Protein AF-A0A2V5QNB0-F1 (afdb_monomer)

Solvent-accessible surface area (backbone atoms only — not comparable to full-atom values): 11617 Å² total; per-residue (Å²): 126,64,99,58,90,84,52,60,60,73,43,35,67,65,42,42,49,28,46,84,72,18,65,91,44,10,66,58,47,26,51,51,48,38,51,49,32,62,69,49,49,63,50,23,60,48,45,26,60,62,34,34,78,69,37,52,69,49,12,50,52,16,18,50,29,30,42,50,9,35,52,30,42,38,50,27,54,70,47,62,58,52,93,88,56,91,48,70,62,52,50,52,48,26,55,50,26,48,51,48,13,53,50,24,37,49,51,13,48,49,36,48,35,51,42,32,62,76,28,49,91,79,38,43,70,66,38,40,50,51,40,41,48,49,53,47,52,58,50,53,50,51,50,50,48,52,50,51,52,52,41,38,71,70,63,39,75,77,42,46,61,56,49,58,75,48,64,87,40,55,84,77,29,67,11,38,53,50,51,50,49,52,51,26,53,51,51,44,52,50,39,61,62,76,42,49,72,97,67,84,70,74,69,72,62,63,64,55,53,56,56,53,60,59,61,67,72,75,115

Structure (mmCIF, N/CA/C/O backbone):
data_AF-A0A2V5QNB0-F1
#
_entry.id   AF-A0A2V5QNB0-F1
#
loop_
_atom_site.group_PDB
_atom_site.id
_atom_site.type_symbol
_atom_site.label_atom_id
_atom_site.label_alt_id
_atom_site.label_comp_id
_atom_site.label_asym_id
_atom_site.label_entity_id
_atom_site.label_seq_id
_atom_site.pdbx_PDB_ins_code
_atom_site.Cartn_x
_atom_site.Cartn_y
_atom_site.Cartn_z
_atom_site.occupancy
_atom_site.B_iso_or_equiv
_atom_site.auth_seq_id
_atom_site.auth_comp_id
_atom_site.auth_asym_id
_atom_site.auth_atom_id
_atom_site.pdbx_PDB_model_num
ATOM 1 N N . MET A 1 1 ? 4.851 -15.495 -19.206 1.00 48.94 1 MET A N 1
ATOM 2 C CA . MET A 1 1 ? 6.148 -15.954 -18.680 1.00 48.94 1 MET A CA 1
ATOM 3 C C . MET A 1 1 ? 7.250 -14.967 -19.043 1.00 48.94 1 MET A C 1
ATOM 5 O O . MET A 1 1 ? 7.391 -14.630 -20.214 1.00 48.94 1 MET A O 1
ATOM 9 N N . PHE A 1 2 ? 7.979 -14.461 -18.041 1.00 46.28 2 PHE A N 1
ATOM 10 C CA . PHE A 1 2 ? 9.206 -13.680 -18.249 1.00 46.28 2 PHE A CA 1
ATOM 11 C C . PHE A 1 2 ? 10.232 -14.522 -19.038 1.00 46.28 2 PHE A C 1
ATOM 13 O O . PHE A 1 2 ? 10.245 -15.741 -18.873 1.00 46.28 2 PHE A O 1
ATOM 20 N N . PRO A 1 3 ? 11.131 -13.906 -19.826 1.00 51.38 3 PRO A N 1
ATOM 21 C CA . PRO A 1 3 ? 12.214 -14.632 -20.498 1.00 51.38 3 PRO A CA 1
ATOM 22 C C . PRO A 1 3 ? 13.269 -15.219 -19.532 1.00 51.38 3 PRO A C 1
ATOM 24 O O . PRO A 1 3 ? 14.110 -16.003 -19.955 1.00 51.38 3 PRO A O 1
ATOM 27 N N . GLN A 1 4 ? 13.239 -14.860 -18.241 1.00 62.84 4 GLN A N 1
ATOM 28 C CA . GLN A 1 4 ? 14.123 -15.374 -17.185 1.00 62.84 4 GLN A CA 1
ATOM 29 C C . GLN A 1 4 ? 13.335 -15.610 -15.883 1.00 62.84 4 GLN A C 1
ATOM 31 O O . GLN A 1 4 ? 12.300 -14.980 -15.670 1.00 62.84 4 GLN A O 1
ATOM 36 N N . ASN A 1 5 ? 13.833 -16.468 -14.985 1.00 64.38 5 ASN A N 1
ATOM 37 C CA . ASN A 1 5 ? 13.201 -16.720 -13.682 1.00 64.38 5 ASN A CA 1
ATOM 38 C C . ASN A 1 5 ? 12.967 -15.402 -12.908 1.00 64.38 5 ASN A C 1
ATOM 40 O O . ASN A 1 5 ? 13.890 -14.607 -12.705 1.00 64.38 5 ASN A O 1
ATOM 44 N N . TYR A 1 6 ? 11.717 -15.152 -12.499 1.00 64.06 6 TYR A N 1
ATOM 45 C CA . TYR A 1 6 ? 11.342 -13.956 -11.745 1.00 64.06 6 TYR A CA 1
ATOM 46 C C . TYR A 1 6 ? 11.758 -14.117 -10.280 1.00 64.06 6 TYR A C 1
ATOM 48 O O . TYR A 1 6 ? 11.072 -14.777 -9.503 1.00 64.06 6 TYR A O 1
ATOM 56 N N . ASP A 1 7 ? 12.886 -13.518 -9.901 1.00 72.12 7 ASP A N 1
ATOM 57 C CA . ASP A 1 7 ? 13.284 -13.442 -8.496 1.00 72.12 7 ASP A CA 1
ATOM 58 C C . ASP A 1 7 ? 12.636 -12.221 -7.830 1.00 72.12 7 ASP A C 1
ATOM 60 O O . ASP A 1 7 ? 13.053 -11.077 -8.036 1.00 72.12 7 ASP A O 1
ATOM 64 N N . TRP A 1 8 ? 11.602 -12.470 -7.025 1.00 68.19 8 TRP A N 1
ATOM 65 C CA . TRP A 1 8 ? 10.857 -11.446 -6.287 1.00 68.19 8 TRP A CA 1
ATOM 66 C C . TRP A 1 8 ? 11.727 -10.672 -5.285 1.00 68.19 8 TRP A C 1
ATOM 68 O O . TRP A 1 8 ? 11.359 -9.566 -4.893 1.00 68.19 8 TRP A O 1
ATOM 78 N N . ARG A 1 9 ? 12.892 -11.211 -4.892 1.00 62.28 9 ARG A N 1
ATOM 79 C CA . ARG A 1 9 ? 13.840 -10.535 -3.989 1.00 62.28 9 ARG A CA 1
ATOM 80 C C . ARG A 1 9 ? 14.476 -9.308 -4.636 1.00 62.28 9 ARG A C 1
ATOM 82 O O . ARG A 1 9 ? 14.817 -8.353 -3.944 1.00 62.28 9 ARG A O 1
ATOM 89 N N . TYR A 1 10 ? 14.625 -9.335 -5.960 1.00 63.16 10 TYR A N 1
ATOM 90 C CA . TYR A 1 10 ? 15.359 -8.322 -6.720 1.00 63.16 10 TYR A CA 1
ATOM 91 C C . TYR A 1 10 ? 14.499 -7.621 -7.778 1.00 63.16 10 TYR A C 1
ATOM 93 O O . TYR A 1 10 ? 14.868 -6.540 -8.239 1.00 63.16 10 TYR A O 1
ATOM 101 N N . ARG A 1 11 ? 13.353 -8.203 -8.160 1.00 69.69 11 ARG A N 1
ATOM 102 C CA . ARG A 1 11 ? 12.431 -7.634 -9.149 1.00 69.69 11 ARG A CA 1
ATOM 103 C C . ARG A 1 11 ? 11.227 -6.968 -8.479 1.00 69.69 11 ARG A C 1
ATOM 105 O O . ARG A 1 11 ? 10.535 -7.555 -7.649 1.00 69.69 11 ARG A O 1
ATOM 112 N N . VAL A 1 12 ? 10.999 -5.726 -8.887 1.00 75.69 12 VAL A N 1
ATOM 113 C CA . VAL A 1 12 ? 9.882 -4.867 -8.483 1.00 75.69 12 VAL A CA 1
ATOM 114 C C . VAL A 1 12 ? 8.586 -5.278 -9.194 1.00 75.69 12 VAL A C 1
ATOM 116 O O . VAL A 1 12 ? 8.628 -5.742 -10.333 1.00 75.69 12 VAL A O 1
ATOM 119 N N . ILE A 1 13 ? 7.433 -5.087 -8.547 1.00 77.62 13 ILE A N 1
ATOM 120 C CA . ILE A 1 13 ? 6.097 -5.255 -9.148 1.00 77.62 13 ILE A CA 1
ATOM 121 C C . ILE A 1 13 ? 5.969 -4.343 -10.372 1.00 77.62 13 ILE A C 1
ATOM 123 O O . ILE A 1 13 ? 5.404 -4.739 -11.390 1.00 77.62 13 ILE A O 1
ATOM 127 N N . SER A 1 14 ? 6.573 -3.156 -10.328 1.00 72.88 14 SER A N 1
ATOM 128 C CA . SER A 1 14 ? 6.638 -2.254 -11.482 1.00 72.88 14 SER A CA 1
ATOM 129 C C . SER A 1 14 ? 7.320 -2.877 -12.718 1.00 72.88 14 SER A C 1
ATOM 131 O O . SER A 1 14 ? 6.920 -2.571 -13.840 1.00 72.88 14 SER A O 1
ATOM 133 N N . ASN A 1 15 ? 8.231 -3.851 -12.563 1.00 74.88 15 ASN A N 1
ATOM 134 C CA . ASN A 1 15 ? 8.802 -4.597 -13.698 1.00 74.88 15 ASN A CA 1
ATOM 135 C C . ASN A 1 15 ? 7.778 -5.544 -14.341 1.00 74.88 15 ASN A C 1
ATOM 137 O O . ASN A 1 15 ? 7.892 -5.848 -15.525 1.00 74.88 15 ASN A O 1
ATOM 141 N N . LEU A 1 16 ? 6.786 -6.032 -13.586 1.00 74.44 16 LEU A N 1
ATOM 142 C CA . LEU A 1 16 ? 5.692 -6.825 -14.156 1.00 74.44 16 LEU A CA 1
ATOM 143 C C . LEU A 1 16 ? 4.792 -5.961 -15.039 1.00 74.44 16 LEU A C 1
ATOM 145 O O . LEU A 1 16 ? 4.263 -6.477 -16.017 1.00 74.44 16 LEU A O 1
ATOM 149 N N . LEU A 1 17 ? 4.645 -4.678 -14.699 1.00 75.25 17 LEU A N 1
ATOM 150 C CA . LEU A 1 17 ? 3.799 -3.695 -15.385 1.00 75.25 17 LEU A CA 1
ATOM 151 C C . LEU A 1 17 ? 4.507 -2.991 -16.554 1.00 75.25 17 LEU A C 1
ATOM 153 O O . LEU A 1 17 ? 3.853 -2.397 -17.408 1.00 75.25 17 LEU A O 1
ATOM 157 N N . SER A 1 18 ? 5.837 -3.066 -16.602 1.00 71.38 18 SER A N 1
ATOM 158 C CA . SER A 1 18 ? 6.681 -2.443 -17.620 1.00 71.38 18 SER A CA 1
ATOM 159 C C . SER A 1 18 ? 6.727 -3.291 -18.901 1.00 71.38 18 SER A C 1
ATOM 161 O O . SER A 1 18 ? 7.204 -4.429 -18.861 1.00 71.38 18 SER A O 1
ATOM 163 N N . PRO A 1 19 ? 6.335 -2.754 -20.074 1.00 69.00 19 PRO A N 1
ATOM 164 C CA . PRO A 1 19 ? 6.518 -3.444 -21.354 1.00 69.00 19 PRO A CA 1
ATOM 165 C C . PRO A 1 19 ? 7.985 -3.642 -21.723 1.00 69.00 19 PRO A C 1
ATOM 167 O O . PRO A 1 19 ? 8.296 -4.482 -22.556 1.00 69.00 19 PRO A O 1
ATOM 170 N N . ARG A 1 20 ? 8.903 -2.869 -21.134 1.00 72.06 20 ARG A N 1
ATOM 171 C CA . ARG A 1 20 ? 10.339 -3.044 -21.365 1.00 72.06 20 ARG A CA 1
ATOM 172 C C . ARG A 1 20 ? 10.843 -4.333 -20.725 1.00 72.06 20 ARG A C 1
ATOM 174 O O . ARG A 1 20 ? 11.623 -5.057 -21.334 1.00 72.06 20 ARG A O 1
ATOM 181 N N . ASP A 1 21 ? 10.405 -4.594 -19.498 1.00 71.88 21 ASP A N 1
ATOM 182 C CA . ASP A 1 21 ? 10.898 -5.713 -18.696 1.00 71.88 21 ASP A CA 1
ATOM 183 C C . ASP A 1 21 ? 10.053 -6.976 -18.911 1.00 71.88 21 ASP A C 1
ATOM 185 O O . ASP A 1 21 ? 10.583 -8.085 -18.870 1.00 71.88 21 ASP A O 1
ATOM 189 N N . ASN A 1 22 ? 8.759 -6.817 -19.207 1.00 73.50 22 ASN A N 1
ATOM 190 C CA . ASN A 1 22 ? 7.807 -7.902 -19.440 1.00 73.50 22 ASN A CA 1
ATOM 191 C C . ASN A 1 22 ? 6.975 -7.706 -20.732 1.00 73.50 22 ASN A C 1
ATOM 193 O O . ASN A 1 22 ? 5.741 -7.714 -20.681 1.00 73.50 22 ASN A O 1
ATOM 197 N N . PRO A 1 23 ? 7.608 -7.563 -21.913 1.00 74.25 23 PRO A N 1
ATOM 198 C CA . PRO A 1 23 ? 6.941 -7.153 -23.160 1.00 74.25 23 PRO A CA 1
ATOM 199 C C . PRO A 1 23 ? 5.748 -8.026 -23.553 1.00 74.25 23 PRO A C 1
ATOM 201 O O . PRO A 1 23 ? 4.737 -7.523 -24.031 1.00 74.25 23 PRO A O 1
ATOM 204 N N . ASN A 1 24 ? 5.831 -9.329 -23.291 1.00 76.50 24 ASN A N 1
ATOM 205 C CA . ASN A 1 24 ? 4.817 -10.285 -23.734 1.00 76.50 24 ASN A CA 1
ATOM 206 C C . ASN A 1 24 ? 3.658 -10.464 -22.734 1.00 76.50 24 ASN A C 1
ATOM 208 O O . ASN A 1 24 ? 2.622 -11.015 -23.097 1.00 76.50 24 ASN A O 1
ATOM 212 N N . HIS A 1 25 ? 3.815 -10.044 -21.469 1.00 81.38 25 HIS A N 1
ATOM 213 C CA . HIS A 1 25 ? 2.833 -10.338 -20.411 1.00 81.38 25 HIS A CA 1
ATOM 214 C C . HIS A 1 25 ? 2.543 -9.163 -19.468 1.00 81.38 25 HIS A C 1
ATOM 216 O O . HIS A 1 25 ? 1.857 -9.362 -18.465 1.00 81.38 25 HIS A O 1
ATOM 222 N N . TYR A 1 26 ? 3.036 -7.952 -19.755 1.00 79.88 26 TYR A N 1
ATOM 223 C CA . TYR A 1 26 ? 2.786 -6.788 -18.899 1.00 79.88 26 TYR A CA 1
ATOM 224 C C . TYR A 1 26 ? 1.292 -6.471 -18.772 1.00 79.88 26 TYR A C 1
ATOM 226 O O . TYR A 1 26 ? 0.824 -6.090 -17.702 1.00 79.88 26 TYR A O 1
ATOM 234 N N . TRP A 1 27 ? 0.531 -6.705 -19.846 1.00 80.94 27 TRP A N 1
ATOM 235 C CA . TRP A 1 27 ? -0.915 -6.510 -19.882 1.00 80.94 27 TRP A CA 1
ATOM 236 C C . TRP A 1 27 ? -1.637 -7.388 -18.853 1.00 80.94 27 TRP A C 1
ATOM 238 O O . TRP A 1 27 ? -2.575 -6.922 -18.222 1.00 80.94 27 TRP A O 1
ATOM 248 N N . LEU A 1 28 ? -1.173 -8.622 -18.616 1.00 85.38 28 LEU A N 1
ATOM 249 C CA . LEU A 1 28 ? -1.787 -9.530 -17.644 1.00 85.38 28 LEU A CA 1
ATOM 250 C C . LEU A 1 28 ? -1.608 -8.999 -16.217 1.00 85.38 28 LEU A C 1
ATOM 252 O O . LEU A 1 28 ? -2.554 -8.988 -15.430 1.00 85.38 28 LEU A O 1
ATOM 256 N N . ALA A 1 29 ? -0.403 -8.516 -15.899 1.00 83.75 29 ALA A N 1
ATOM 257 C CA . ALA A 1 29 ? -0.121 -7.882 -14.616 1.00 83.75 29 ALA A CA 1
ATOM 258 C C . ALA A 1 29 ? -0.920 -6.580 -14.448 1.00 83.75 29 ALA A C 1
ATOM 260 O O . ALA A 1 29 ? -1.493 -6.350 -13.384 1.00 83.75 29 ALA A O 1
ATOM 261 N N . ALA A 1 30 ? -1.020 -5.766 -15.503 1.00 86.38 30 ALA A N 1
ATOM 262 C CA . ALA A 1 30 ? -1.807 -4.536 -15.495 1.00 86.38 30 ALA A CA 1
ATOM 263 C C . ALA A 1 30 ? -3.301 -4.824 -15.286 1.00 86.38 30 ALA A C 1
ATOM 265 O O . ALA A 1 30 ? -3.914 -4.229 -14.406 1.00 86.38 30 ALA A O 1
ATOM 266 N N . CYS A 1 31 ? -3.877 -5.790 -16.008 1.00 87.12 31 CYS A N 1
ATOM 267 C CA . CYS A 1 31 ? -5.260 -6.228 -15.818 1.00 87.12 31 CYS A CA 1
ATOM 268 C C . CYS A 1 31 ? -5.505 -6.737 -14.393 1.00 87.12 31 CYS A C 1
ATOM 270 O O . CYS A 1 31 ? -6.500 -6.358 -13.777 1.00 87.12 31 CYS A O 1
ATOM 272 N N . GLY A 1 32 ? -4.592 -7.546 -13.846 1.00 89.38 32 GLY A N 1
ATOM 273 C CA . GLY A 1 32 ? -4.674 -8.028 -12.467 1.00 89.38 32 GLY A CA 1
ATOM 274 C C . GLY A 1 32 ? -4.646 -6.893 -11.440 1.00 89.38 32 GLY A C 1
ATOM 275 O O . GLY A 1 32 ? -5.448 -6.885 -10.508 1.00 89.38 32 GLY A O 1
ATOM 276 N N . MET A 1 33 ? -3.774 -5.900 -11.631 1.00 88.62 33 MET A N 1
ATOM 277 C CA . MET A 1 33 ? -3.680 -4.724 -10.759 1.00 88.62 33 MET A CA 1
ATOM 278 C C . MET A 1 33 ? -4.914 -3.823 -10.859 1.00 88.62 33 MET A C 1
ATOM 280 O O . MET A 1 33 ? -5.423 -3.379 -9.832 1.00 88.62 33 MET A O 1
ATOM 284 N N . VAL A 1 34 ? -5.439 -3.599 -12.068 1.00 92.56 34 VAL A N 1
ATOM 285 C CA . VAL A 1 34 ? -6.683 -2.845 -12.280 1.00 92.56 34 VAL A CA 1
ATOM 286 C C . VAL A 1 34 ? -7.853 -3.551 -11.603 1.00 92.56 34 VAL A C 1
ATOM 288 O O . VAL A 1 34 ? -8.578 -2.924 -10.833 1.00 92.56 34 VAL A O 1
ATOM 291 N N . LEU A 1 35 ? -8.008 -4.860 -11.820 1.00 93.25 35 LEU A N 1
ATOM 292 C CA . LEU A 1 35 ? -9.048 -5.656 -11.171 1.00 93.25 35 LEU A CA 1
ATOM 293 C C . LEU A 1 35 ? -8.915 -5.608 -9.645 1.00 93.25 35 LEU A C 1
ATOM 295 O O . LEU A 1 35 ? -9.903 -5.389 -8.950 1.00 93.25 35 LEU A O 1
ATOM 299 N N . THR A 1 36 ? -7.695 -5.745 -9.123 1.00 92.44 36 THR A N 1
ATOM 300 C CA . THR A 1 36 ? -7.420 -5.641 -7.684 1.00 92.44 36 THR A CA 1
ATOM 301 C C . THR A 1 36 ? -7.826 -4.271 -7.147 1.00 92.44 36 THR A C 1
ATOM 303 O O . THR A 1 36 ? -8.548 -4.194 -6.158 1.00 92.44 36 THR A O 1
ATOM 306 N N . GLY A 1 37 ? -7.443 -3.188 -7.827 1.00 91.50 37 GLY A N 1
ATOM 307 C CA . GLY A 1 37 ? -7.833 -1.831 -7.452 1.00 91.50 37 GLY A CA 1
ATOM 308 C C . GLY A 1 37 ? -9.353 -1.645 -7.427 1.00 91.50 37 GLY A C 1
ATOM 309 O O . GLY A 1 37 ? -9.896 -1.131 -6.451 1.00 91.50 37 GLY A O 1
ATOM 310 N N . LEU A 1 38 ? -10.063 -2.132 -8.449 1.00 93.50 38 LEU A N 1
ATOM 311 C CA . LEU A 1 38 ? -11.528 -2.080 -8.496 1.00 93.50 38 LEU A CA 1
ATOM 312 C C . LEU A 1 38 ? -12.169 -2.849 -7.330 1.00 93.50 38 LEU A C 1
ATOM 314 O O . LEU A 1 38 ? -13.098 -2.343 -6.702 1.00 93.50 38 LEU A O 1
ATOM 318 N N . LEU A 1 39 ? -11.639 -4.027 -6.990 1.00 92.69 39 LEU A N 1
ATOM 319 C CA . LEU A 1 39 ? -12.107 -4.831 -5.855 1.00 92.69 39 LEU A CA 1
ATOM 320 C C . LEU A 1 39 ? -11.776 -4.202 -4.494 1.00 92.69 39 LEU A C 1
ATOM 322 O O . LEU A 1 39 ? -12.493 -4.432 -3.522 1.00 92.69 39 LEU A O 1
ATOM 326 N N . MET A 1 40 ? -10.720 -3.391 -4.409 1.00 92.50 40 MET A N 1
ATOM 327 C CA . MET A 1 40 ? -10.365 -2.648 -3.199 1.00 92.50 40 MET A CA 1
ATOM 328 C C . MET A 1 40 ? -11.252 -1.413 -2.977 1.00 92.50 40 MET A C 1
ATOM 330 O O . MET A 1 40 ? -11.381 -0.953 -1.843 1.00 92.50 40 MET A O 1
ATOM 334 N N . LEU A 1 41 ? -11.883 -0.862 -4.018 1.00 91.81 41 LEU A N 1
ATOM 335 C CA . LEU A 1 41 ? -12.635 0.397 -3.936 1.00 91.81 41 LEU A CA 1
ATOM 336 C C . LEU A 1 41 ? -13.759 0.395 -2.871 1.00 91.81 41 LEU A C 1
ATOM 338 O O . LEU A 1 41 ? -13.844 1.357 -2.099 1.00 91.81 41 LEU A O 1
ATOM 342 N N . PRO A 1 42 ? -14.581 -0.669 -2.730 1.00 91.12 42 PRO A N 1
ATOM 343 C CA . PRO A 1 42 ? -15.614 -0.742 -1.693 1.00 91.12 42 PRO A CA 1
ATOM 344 C C . PRO A 1 42 ? -15.064 -0.639 -0.263 1.00 91.12 42 PRO A C 1
ATOM 346 O O . PRO A 1 42 ? -15.776 -0.195 0.645 1.00 91.12 42 PRO A O 1
ATOM 349 N N . PHE A 1 43 ? -13.792 -0.996 -0.046 1.00 88.06 43 PHE A N 1
ATOM 350 C CA . PHE A 1 43 ? -13.168 -0.927 1.273 1.00 88.06 43 PHE A CA 1
ATOM 351 C C . PHE A 1 43 ? -12.981 0.508 1.761 1.00 88.06 43 PHE A C 1
ATOM 353 O O . PHE A 1 43 ? -13.028 0.729 2.967 1.00 88.06 43 PHE A O 1
ATOM 360 N N . ALA A 1 44 ? -12.858 1.500 0.874 1.00 90.00 44 ALA A N 1
ATOM 361 C CA . ALA A 1 44 ? -12.837 2.902 1.293 1.00 90.00 44 ALA A CA 1
ATOM 362 C C . ALA A 1 44 ? -14.148 3.284 2.006 1.00 90.00 44 ALA A C 1
ATOM 364 O O . ALA A 1 44 ? -14.136 3.885 3.082 1.00 90.00 44 ALA A O 1
ATOM 365 N N . GLY A 1 45 ? -15.291 2.854 1.461 1.00 88.88 45 GLY A N 1
ATOM 366 C CA . GLY A 1 45 ? -16.600 3.051 2.087 1.00 88.88 45 GLY A CA 1
ATOM 367 C C . GLY A 1 45 ? -16.797 2.218 3.357 1.00 88.88 45 GLY A C 1
ATOM 368 O O . GLY A 1 45 ? -17.501 2.645 4.274 1.00 88.88 45 GLY A O 1
ATOM 369 N N . HIS A 1 46 ? -16.183 1.034 3.433 1.00 88.69 46 HIS A N 1
ATOM 370 C CA . HIS A 1 46 ? -16.160 0.217 4.652 1.00 88.69 46 HIS A CA 1
ATOM 371 C C . HIS A 1 46 ? -15.365 0.896 5.775 1.00 88.69 46 HIS A C 1
ATOM 373 O O . HIS A 1 46 ? -15.884 1.071 6.876 1.00 88.69 46 HIS A O 1
ATOM 379 N N . LEU A 1 47 ? -14.153 1.373 5.473 1.00 86.06 47 LEU A N 1
ATOM 380 C CA . LEU A 1 47 ? -13.314 2.130 6.403 1.00 86.06 47 LEU A CA 1
ATOM 381 C C . LEU A 1 47 ? -14.016 3.404 6.872 1.00 86.06 47 LEU A C 1
ATOM 383 O O . LEU A 1 47 ? -14.022 3.681 8.067 1.00 86.06 47 LEU A O 1
ATOM 387 N N . HIS A 1 48 ? -14.669 4.148 5.974 1.00 90.19 48 HIS A N 1
ATOM 388 C CA . HIS A 1 48 ? -15.410 5.347 6.363 1.00 90.19 48 HIS A CA 1
ATOM 389 C C . HIS A 1 48 ? -16.490 5.049 7.411 1.00 90.19 48 HIS A C 1
ATOM 391 O O . HIS A 1 48 ? -16.567 5.735 8.428 1.00 90.19 48 HIS A O 1
ATOM 397 N N . ARG A 1 49 ? -17.299 4.006 7.182 1.00 88.44 49 ARG A N 1
ATOM 398 C CA . ARG A 1 49 ? -18.379 3.603 8.094 1.00 88.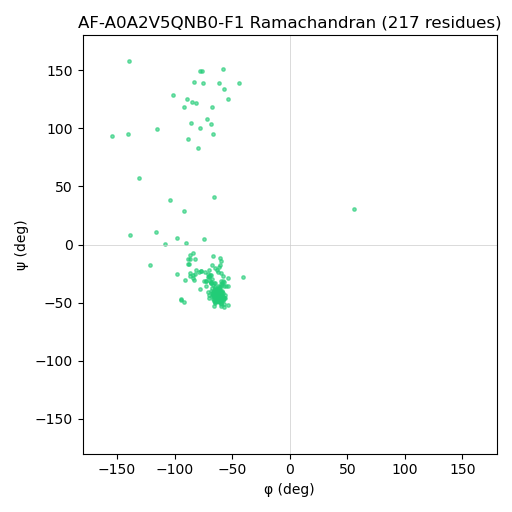44 49 ARG A CA 1
ATOM 399 C C . ARG A 1 49 ? -17.840 3.111 9.431 1.00 88.44 49 ARG A C 1
ATOM 401 O O . ARG A 1 49 ? -18.320 3.544 10.472 1.00 88.44 49 ARG A O 1
ATOM 408 N N . TYR A 1 50 ? -16.829 2.246 9.401 1.00 84.94 50 TYR A N 1
ATOM 409 C CA . TYR A 1 50 ? -16.241 1.683 10.612 1.00 84.94 50 TYR A CA 1
ATOM 410 C C . TYR A 1 50 ? -15.541 2.748 11.464 1.00 84.94 50 TYR A C 1
ATOM 412 O O . TYR A 1 50 ? -15.844 2.919 12.643 1.00 84.94 50 TYR A O 1
ATOM 420 N N . LEU A 1 51 ? -14.627 3.507 10.857 1.00 86.12 51 LEU A N 1
ATOM 421 C CA . LEU A 1 51 ? -13.858 4.534 11.555 1.00 86.12 51 LEU A CA 1
ATOM 422 C C . LEU A 1 51 ? -14.725 5.739 11.932 1.00 86.12 51 LEU A C 1
ATOM 424 O O . LEU A 1 51 ? -14.398 6.447 12.883 1.00 86.12 51 LEU A O 1
ATOM 428 N N . GLY A 1 52 ? -15.821 5.976 11.205 1.00 86.88 52 GLY A N 1
ATOM 429 C CA . GLY A 1 52 ? -16.726 7.104 11.416 1.00 86.88 52 GLY A CA 1
ATOM 430 C C . GLY A 1 52 ? -17.352 7.129 12.807 1.00 86.88 52 GLY A C 1
ATOM 431 O O . GLY A 1 52 ? -17.550 8.207 13.360 1.00 86.88 52 GLY A O 1
ATOM 432 N N . VAL A 1 53 ? -17.568 5.953 13.402 1.00 85.81 53 VAL A N 1
ATOM 433 C CA . VAL A 1 53 ? -18.088 5.818 14.771 1.00 85.81 53 VAL A CA 1
ATOM 434 C C . VAL A 1 53 ? -17.060 6.255 15.821 1.00 85.81 53 VAL A C 1
ATOM 436 O O . VAL A 1 53 ? -17.427 6.739 16.886 1.00 85.81 53 VAL A O 1
ATOM 439 N N . ILE A 1 54 ? -15.766 6.139 15.513 1.00 86.44 54 ILE A N 1
ATOM 440 C CA . ILE A 1 54 ? -14.671 6.489 16.429 1.00 86.44 54 ILE A CA 1
ATOM 441 C C . ILE A 1 54 ? -14.234 7.948 16.232 1.00 86.44 54 ILE A C 1
ATOM 443 O O . ILE A 1 54 ? -14.045 8.702 17.190 1.00 86.44 54 ILE A O 1
ATOM 447 N N . ALA A 1 55 ? -13.999 8.347 14.980 1.00 89.12 55 ALA A N 1
ATOM 448 C CA . ALA A 1 55 ? -13.480 9.661 14.623 1.00 89.12 55 ALA A CA 1
ATOM 449 C C . ALA A 1 55 ? -13.901 10.049 13.189 1.00 89.12 55 ALA A C 1
ATOM 451 O O . ALA A 1 55 ? -13.177 9.750 12.236 1.00 89.12 55 ALA A O 1
ATOM 452 N N . PRO A 1 56 ? -15.020 10.775 13.003 1.00 88.81 56 PRO A N 1
ATOM 453 C CA . PRO A 1 56 ? -15.598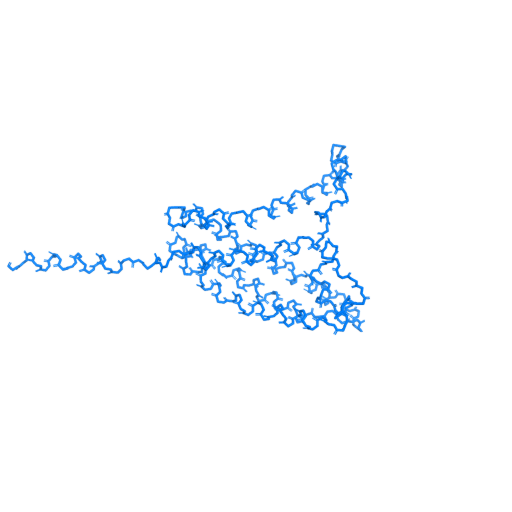 11.034 11.679 1.00 88.81 56 PRO A CA 1
ATOM 454 C C . PRO A 1 56 ? -14.682 11.834 10.740 1.00 88.81 56 PRO A C 1
ATOM 456 O O . PRO A 1 56 ? -14.626 11.552 9.542 1.00 88.81 56 PRO A O 1
ATOM 459 N N . GLY A 1 57 ? -13.915 12.794 11.270 1.00 91.25 57 GLY A N 1
ATOM 460 C CA . GLY A 1 57 ? -12.956 13.569 10.474 1.00 91.25 57 GLY A CA 1
ATOM 461 C C . GLY A 1 57 ? -11.823 12.704 9.915 1.00 91.25 57 GLY A C 1
ATOM 462 O O . GLY A 1 57 ? -11.575 12.697 8.710 1.00 91.25 57 GLY A O 1
ATOM 463 N N . VAL A 1 58 ? -11.184 11.907 10.775 1.00 91.75 58 VAL A N 1
ATOM 464 C CA . VAL A 1 58 ? -10.082 11.016 10.376 1.00 91.75 58 VAL A CA 1
ATOM 465 C C . VAL A 1 58 ? -10.588 9.877 9.488 1.00 91.75 58 VAL A C 1
ATOM 467 O O . VAL A 1 58 ? -9.903 9.491 8.548 1.00 91.75 58 VAL A O 1
ATOM 470 N N . ALA A 1 59 ? -11.813 9.393 9.708 1.00 90.38 59 ALA A N 1
ATOM 471 C CA . ALA A 1 59 ? -12.465 8.411 8.846 1.00 90.38 59 ALA A CA 1
ATOM 472 C C . ALA A 1 59 ? -12.654 8.916 7.409 1.00 90.38 59 ALA A C 1
ATOM 474 O O . ALA A 1 59 ? -12.455 8.162 6.458 1.00 90.38 59 ALA A O 1
ATOM 475 N N . ARG A 1 60 ? -13.027 10.192 7.233 1.00 92.81 60 ARG A N 1
ATOM 476 C CA . ARG A 1 60 ? -13.148 10.814 5.906 1.00 92.81 60 ARG A CA 1
ATOM 477 C C . ARG A 1 60 ? -11.787 10.936 5.222 1.00 92.81 60 ARG A C 1
ATOM 479 O O . ARG A 1 60 ? -11.684 10.612 4.044 1.00 92.81 60 ARG A O 1
ATOM 486 N N . ILE A 1 61 ? -10.754 11.352 5.958 1.00 94.44 61 ILE A N 1
ATOM 487 C CA . ILE A 1 61 ? -9.386 11.446 5.427 1.00 94.44 61 ILE A CA 1
ATOM 488 C C . ILE A 1 61 ? -8.867 10.057 5.045 1.00 94.44 61 ILE A C 1
ATOM 490 O O . ILE A 1 61 ? -8.371 9.885 3.935 1.00 94.44 61 ILE A O 1
ATOM 494 N N . SER A 1 62 ? -9.033 9.058 5.918 1.00 93.25 62 SER A N 1
ATOM 495 C CA . SER A 1 62 ? -8.615 7.675 5.666 1.00 93.25 62 SER A CA 1
ATOM 496 C C . SER A 1 62 ? -9.269 7.125 4.402 1.00 93.25 62 SER A C 1
ATOM 498 O O . SER A 1 62 ? -8.572 6.721 3.479 1.00 93.25 62 SER A O 1
ATOM 500 N N . ALA A 1 63 ? -10.600 7.192 4.309 1.00 93.44 63 ALA A N 1
ATOM 501 C CA . ALA A 1 63 ? -11.333 6.699 3.149 1.00 93.44 63 ALA A CA 1
ATOM 502 C C . ALA A 1 63 ? -10.982 7.457 1.861 1.00 93.44 63 ALA A C 1
ATOM 504 O O . ALA A 1 63 ? -10.765 6.834 0.825 1.00 93.44 63 ALA A O 1
ATOM 505 N N . GLY A 1 64 ? -10.898 8.790 1.925 1.00 94.62 64 GLY A N 1
ATOM 506 C CA . GLY A 1 64 ? -10.588 9.629 0.769 1.00 94.62 64 GLY A CA 1
ATOM 507 C C . GLY A 1 64 ? -9.178 9.393 0.234 1.00 94.62 64 GLY A C 1
ATOM 508 O O . GLY A 1 64 ? -9.001 9.206 -0.966 1.00 94.62 64 GLY A O 1
ATOM 509 N N . THR A 1 65 ? -8.179 9.338 1.117 1.00 96.00 65 THR A N 1
ATOM 510 C CA . THR A 1 65 ? -6.789 9.052 0.727 1.00 96.00 65 THR A CA 1
ATOM 511 C C . THR A 1 65 ? -6.628 7.617 0.243 1.00 96.00 65 THR A C 1
ATOM 513 O O . THR A 1 65 ? -6.003 7.399 -0.786 1.00 96.00 65 THR A O 1
ATOM 516 N N . PHE A 1 66 ? -7.278 6.638 0.877 1.00 93.06 66 PHE A N 1
ATOM 517 C CA . PHE A 1 66 ? -7.248 5.256 0.401 1.00 93.06 66 PHE A CA 1
ATOM 518 C C . PHE A 1 66 ? -7.870 5.114 -0.999 1.00 93.06 66 PHE A C 1
ATOM 520 O O . PHE A 1 66 ? -7.269 4.505 -1.883 1.00 93.06 66 PHE A O 1
ATOM 527 N N . ALA A 1 67 ? -9.027 5.744 -1.240 1.00 95.50 67 ALA A N 1
ATOM 528 C CA . ALA A 1 67 ? -9.660 5.780 -2.559 1.00 95.50 67 ALA A CA 1
ATOM 529 C C . ALA A 1 67 ? -8.785 6.491 -3.603 1.00 95.50 67 ALA A C 1
ATOM 531 O O . ALA A 1 67 ? -8.600 5.969 -4.701 1.00 95.50 67 ALA A O 1
ATOM 532 N N . ALA A 1 68 ? -8.198 7.641 -3.257 1.00 96.50 68 ALA A N 1
ATOM 533 C CA . ALA A 1 68 ? -7.270 8.353 -4.132 1.00 96.50 68 ALA A CA 1
ATOM 534 C C . ALA A 1 68 ? -6.054 7.485 -4.491 1.00 96.50 68 ALA A C 1
ATOM 536 O O . ALA A 1 68 ? -5.645 7.453 -5.650 1.00 96.50 68 ALA A O 1
ATOM 537 N N . GLY A 1 69 ? -5.516 6.728 -3.530 1.00 95.19 69 GLY A N 1
ATOM 538 C CA . GLY A 1 69 ? -4.427 5.780 -3.755 1.00 95.19 69 GLY A CA 1
ATOM 539 C C . GLY A 1 69 ? -4.797 4.669 -4.736 1.00 95.19 69 GLY A C 1
ATOM 540 O O . GLY A 1 69 ? -4.039 4.407 -5.667 1.00 95.19 69 GLY A O 1
ATOM 541 N N . ILE A 1 70 ? -5.991 4.083 -4.596 1.00 94.06 70 ILE A N 1
ATOM 542 C CA . ILE A 1 70 ? -6.524 3.076 -5.529 1.00 94.06 70 ILE A CA 1
ATOM 543 C C . ILE A 1 70 ? -6.682 3.651 -6.940 1.00 94.06 70 ILE A C 1
ATOM 545 O O . ILE A 1 70 ? -6.217 3.048 -7.904 1.00 94.06 70 ILE A O 1
ATOM 549 N N . VAL A 1 71 ? -7.311 4.822 -7.074 1.00 94.94 71 VAL A N 1
ATOM 550 C CA . VAL A 1 71 ? -7.509 5.474 -8.379 1.00 94.94 71 VAL A CA 1
ATOM 551 C C . VAL A 1 71 ? -6.163 5.765 -9.033 1.00 94.94 71 VAL A C 1
ATOM 553 O O . VAL A 1 71 ? -5.960 5.454 -10.202 1.00 94.94 71 VAL A O 1
ATOM 556 N N . THR A 1 72 ? -5.212 6.290 -8.264 1.00 93.94 72 THR A N 1
ATOM 557 C CA . THR A 1 72 ? -3.863 6.588 -8.751 1.00 93.94 72 THR A CA 1
ATOM 558 C C . THR A 1 72 ? -3.129 5.318 -9.196 1.00 93.94 72 THR A C 1
ATOM 560 O O . THR A 1 72 ? -2.457 5.335 -10.226 1.00 93.94 72 THR A O 1
ATOM 563 N N . LEU A 1 73 ? -3.298 4.201 -8.479 1.00 91.69 73 LEU A N 1
ATOM 564 C CA . LEU A 1 73 ? -2.731 2.901 -8.848 1.00 91.69 73 LEU A CA 1
ATOM 565 C C . LEU A 1 73 ? -3.303 2.383 -10.173 1.00 91.69 73 LEU A C 1
ATOM 567 O O . LEU A 1 73 ? -2.556 1.931 -11.039 1.00 91.69 73 LEU A O 1
ATOM 571 N N . ILE A 1 74 ? -4.622 2.482 -10.344 1.00 92.00 74 ILE A N 1
ATOM 572 C CA . ILE A 1 74 ?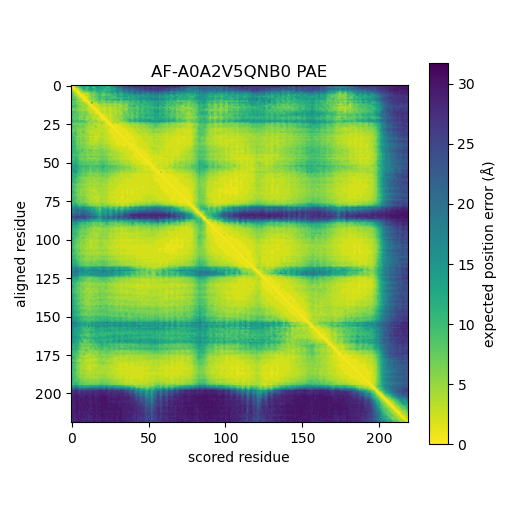 -5.307 2.120 -11.589 1.00 92.00 74 ILE A CA 1
ATOM 573 C C . ILE A 1 74 ? -4.785 2.994 -12.737 1.00 92.00 74 ILE A C 1
ATOM 575 O O . ILE A 1 74 ? -4.398 2.468 -13.779 1.00 92.00 74 ILE A O 1
ATOM 579 N N . CYS A 1 75 ? -4.683 4.311 -12.532 1.00 90.25 75 CYS A N 1
ATOM 580 C CA . CYS A 1 75 ? -4.109 5.231 -13.514 1.00 90.25 75 CYS A CA 1
ATOM 581 C C . CYS A 1 75 ? -2.664 4.860 -13.881 1.00 90.25 75 CYS A C 1
ATOM 583 O O . CYS A 1 75 ? -2.318 4.869 -15.061 1.00 90.25 75 CYS A O 1
ATOM 585 N N . ALA A 1 76 ? -1.830 4.478 -12.906 1.00 88.12 76 ALA A N 1
ATOM 586 C CA . ALA A 1 76 ? -0.456 4.038 -13.158 1.00 88.12 76 ALA A CA 1
ATOM 587 C C . ALA A 1 76 ? -0.400 2.817 -14.095 1.00 88.12 76 ALA A C 1
ATOM 589 O O . ALA A 1 76 ? 0.510 2.721 -14.914 1.00 88.12 76 ALA A O 1
ATOM 590 N N . CYS A 1 77 ? -1.390 1.921 -14.028 1.00 84.94 77 CYS A N 1
ATOM 591 C CA . CYS A 1 77 ? -1.474 0.748 -14.903 1.00 84.94 77 CYS A CA 1
ATOM 592 C C . CYS A 1 77 ? -1.812 1.106 -16.361 1.00 84.94 77 CYS A C 1
ATOM 594 O O . CYS A 1 77 ? -1.425 0.371 -17.267 1.00 84.94 77 CYS A O 1
ATOM 596 N N . PHE A 1 78 ? -2.508 2.224 -16.598 1.00 83.25 78 PHE A N 1
ATOM 597 C CA . PHE A 1 78 ? -2.827 2.711 -17.946 1.00 83.25 78 PHE A CA 1
ATOM 598 C C . PHE A 1 78 ? -1.725 3.593 -18.543 1.00 83.25 78 PHE A C 1
ATOM 600 O O . PHE A 1 78 ? -1.569 3.644 -19.763 1.00 83.25 78 PHE A O 1
ATOM 607 N N . VAL A 1 79 ? -0.929 4.265 -17.704 1.00 80.06 79 VAL A N 1
ATOM 608 C CA . VAL A 1 79 ? 0.250 5.019 -18.149 1.00 80.06 79 VAL A CA 1
ATOM 609 C C . VAL A 1 79 ? 1.400 4.043 -18.379 1.00 80.06 79 VAL A C 1
ATOM 611 O O . VAL A 1 79 ? 2.250 3.821 -17.519 1.00 80.06 79 VAL A O 1
ATOM 614 N N . VAL A 1 80 ? 1.395 3.434 -19.561 1.00 66.25 80 VAL A N 1
ATOM 615 C CA . VAL A 1 80 ? 2.376 2.438 -19.984 1.00 66.25 80 VAL A CA 1
ATOM 616 C C . VAL A 1 80 ? 3.531 3.133 -20.720 1.00 66.25 80 VAL A C 1
ATOM 618 O O . VAL A 1 80 ? 3.300 3.735 -21.771 1.00 66.25 80 VAL A O 1
ATOM 621 N N . PRO A 1 81 ? 4.783 3.060 -20.229 1.00 61.34 81 PRO A N 1
ATOM 622 C CA . PRO A 1 81 ? 5.927 3.571 -20.973 1.00 61.34 81 PRO A CA 1
ATOM 623 C C . PRO A 1 81 ? 6.165 2.689 -22.207 1.00 61.34 81 PRO A C 1
ATOM 625 O O . PRO A 1 81 ? 6.665 1.570 -22.096 1.00 61.34 81 PRO A O 1
ATOM 628 N N . GLN A 1 82 ? 5.766 3.174 -23.386 1.00 58.53 82 GLN A N 1
ATOM 629 C CA . GLN A 1 82 ? 6.012 2.482 -24.651 1.00 58.53 82 GLN A CA 1
ATOM 630 C C . GLN A 1 82 ? 7.483 2.628 -25.078 1.00 58.53 82 GLN A C 1
ATOM 632 O O . GLN A 1 82 ? 8.036 3.723 -24.973 1.00 58.53 82 GLN A O 1
ATOM 637 N N . PRO A 1 83 ? 8.119 1.566 -25.608 1.00 54.38 83 PRO A N 1
ATOM 638 C CA . PRO A 1 83 ? 9.515 1.607 -26.052 1.00 54.38 83 PRO A CA 1
ATOM 639 C C . PRO A 1 83 ? 9.754 2.503 -27.280 1.00 54.38 83 PRO A C 1
ATOM 641 O O . PRO A 1 83 ? 10.889 2.885 -27.534 1.00 54.38 83 PRO A O 1
ATOM 644 N N . THR A 1 84 ? 8.708 2.854 -28.033 1.00 51.19 84 THR A N 1
ATOM 645 C CA . THR A 1 84 ? 8.787 3.660 -29.266 1.00 51.19 84 THR A CA 1
ATOM 646 C C . THR A 1 84 ? 8.705 5.168 -29.031 1.00 51.19 84 THR A C 1
ATOM 648 O O . THR A 1 84 ? 9.016 5.946 -29.929 1.00 51.19 84 THR A O 1
ATOM 651 N N . HIS A 1 85 ? 8.320 5.598 -27.828 1.00 47.81 85 HIS A N 1
ATOM 652 C CA . HIS A 1 85 ? 8.243 7.005 -27.462 1.00 47.81 85 HIS A CA 1
ATOM 653 C C . HIS A 1 85 ? 9.257 7.296 -26.353 1.00 47.81 85 HIS A C 1
ATOM 655 O O . HIS A 1 85 ? 8.982 7.089 -25.173 1.00 47.81 85 HIS A O 1
ATOM 661 N N . GLU A 1 86 ? 10.415 7.846 -26.726 1.00 49.06 86 GLU A N 1
ATOM 662 C CA . GLU A 1 86 ? 11.413 8.454 -25.826 1.00 49.06 86 GLU A CA 1
ATOM 663 C C . GLU A 1 86 ? 10.878 9.726 -25.124 1.00 49.06 86 GLU A C 1
ATOM 665 O O . GLU A 1 86 ? 11.559 10.735 -24.962 1.00 49.06 86 GLU A O 1
ATOM 670 N N . VAL A 1 87 ? 9.623 9.725 -24.677 1.00 56.28 87 VAL A N 1
ATOM 671 C CA . VAL A 1 87 ? 9.066 10.838 -23.918 1.00 56.28 87 VAL A CA 1
ATOM 672 C C . VAL A 1 87 ? 9.375 10.570 -22.452 1.00 56.28 87 VAL A C 1
ATOM 674 O O . VAL A 1 87 ? 8.599 9.942 -21.730 1.00 56.28 87 VAL A O 1
ATOM 677 N N . LEU A 1 88 ? 10.521 11.084 -21.996 1.00 60.22 88 LEU A N 1
ATOM 678 C CA . LEU A 1 88 ? 10.934 11.155 -20.584 1.00 60.22 88 LEU A CA 1
ATOM 679 C C . LEU A 1 88 ? 9.780 11.535 -19.627 1.00 60.22 88 LEU A C 1
ATOM 681 O O . LEU A 1 88 ? 9.787 11.127 -18.464 1.00 60.22 88 LEU A O 1
ATOM 685 N N . GLY A 1 89 ? 8.780 12.276 -20.119 1.00 67.06 89 GLY A N 1
ATOM 686 C CA . GLY A 1 89 ? 7.554 12.637 -19.407 1.00 67.06 89 GLY A CA 1
ATOM 687 C C . GLY A 1 89 ? 6.651 11.459 -19.019 1.00 67.06 89 GLY A C 1
ATOM 688 O O . GLY A 1 89 ? 6.220 11.407 -17.872 1.00 67.06 89 GLY A O 1
ATOM 689 N N . ILE A 1 90 ? 6.407 10.484 -19.905 1.00 74.00 90 ILE A N 1
ATOM 690 C CA . ILE A 1 90 ? 5.491 9.355 -19.626 1.00 74.00 90 ILE A CA 1
ATOM 691 C C . ILE A 1 90 ? 6.067 8.460 -18.526 1.00 74.00 90 ILE A C 1
ATOM 693 O O . ILE A 1 90 ? 5.358 8.057 -17.605 1.00 74.00 90 ILE A O 1
ATOM 697 N N . ARG A 1 91 ? 7.381 8.209 -18.563 1.00 72.50 91 ARG A N 1
ATOM 698 C CA . ARG A 1 91 ? 8.068 7.437 -17.520 1.00 72.50 91 ARG A CA 1
ATOM 699 C C . ARG A 1 91 ? 8.001 8.134 -16.163 1.00 72.50 91 ARG A C 1
ATOM 701 O O . ARG A 1 91 ? 7.660 7.497 -15.171 1.00 72.50 91 ARG A O 1
ATOM 708 N N . ARG A 1 92 ? 8.300 9.438 -16.122 1.00 78.81 92 ARG A N 1
ATOM 709 C CA . ARG A 1 92 ? 8.194 10.231 -14.886 1.00 78.81 92 ARG A CA 1
ATOM 710 C C . ARG A 1 92 ? 6.763 10.257 -14.358 1.00 78.81 92 ARG A C 1
ATOM 712 O O . ARG A 1 92 ? 6.582 10.201 -13.149 1.00 78.81 92 ARG A O 1
ATOM 719 N N . LEU A 1 93 ? 5.767 10.306 -15.243 1.00 84.31 93 LEU A N 1
ATOM 720 C CA . LEU A 1 93 ? 4.359 10.254 -14.864 1.00 84.31 93 LEU A CA 1
ATOM 721 C C . LEU A 1 93 ? 3.994 8.904 -14.238 1.00 84.31 93 LEU A C 1
ATOM 723 O O . LEU A 1 93 ? 3.417 8.896 -13.158 1.00 84.31 93 LEU A O 1
ATOM 727 N N . HIS A 1 94 ? 4.367 7.779 -14.856 1.00 84.88 94 HIS A N 1
ATOM 728 C CA . HIS A 1 94 ? 4.133 6.447 -14.286 1.00 84.88 94 HIS A CA 1
ATOM 729 C C . HIS A 1 94 ? 4.770 6.309 -12.895 1.00 84.88 94 HIS A C 1
ATOM 731 O O . HIS A 1 94 ? 4.131 5.867 -11.945 1.00 84.88 94 HIS A O 1
ATOM 737 N N . GLU A 1 95 ? 6.021 6.747 -12.757 1.00 84.25 95 GLU A N 1
ATOM 738 C CA . GLU A 1 95 ? 6.763 6.693 -11.497 1.00 84.25 95 GLU A CA 1
ATOM 739 C C . GLU A 1 95 ? 6.145 7.606 -10.422 1.00 84.25 95 GLU A C 1
ATOM 741 O O . GLU A 1 95 ? 6.033 7.221 -9.257 1.00 84.25 95 GLU A O 1
ATOM 746 N N . LEU A 1 96 ? 5.694 8.803 -10.812 1.00 87.69 96 LEU A N 1
ATOM 747 C CA . LEU A 1 96 ? 4.976 9.728 -9.938 1.00 87.69 96 LEU A CA 1
ATOM 748 C C . LEU A 1 96 ? 3.641 9.134 -9.481 1.00 87.69 96 LEU A C 1
ATOM 750 O O . LEU A 1 96 ? 3.329 9.202 -8.293 1.00 87.69 96 LEU A O 1
ATOM 754 N N . LEU A 1 97 ? 2.873 8.530 -10.392 1.00 89.19 97 LEU A N 1
ATOM 755 C CA . LEU A 1 97 ? 1.610 7.859 -10.083 1.00 89.19 97 LEU A CA 1
ATOM 756 C C . LEU A 1 97 ? 1.837 6.670 -9.141 1.00 89.19 97 LEU A C 1
ATOM 758 O O . LEU A 1 97 ? 1.181 6.580 -8.111 1.00 89.19 97 LEU A O 1
ATOM 762 N N . GLY A 1 98 ? 2.822 5.811 -9.409 1.00 87.62 98 GLY A N 1
ATOM 763 C CA . GLY A 1 98 ? 3.163 4.696 -8.520 1.00 87.62 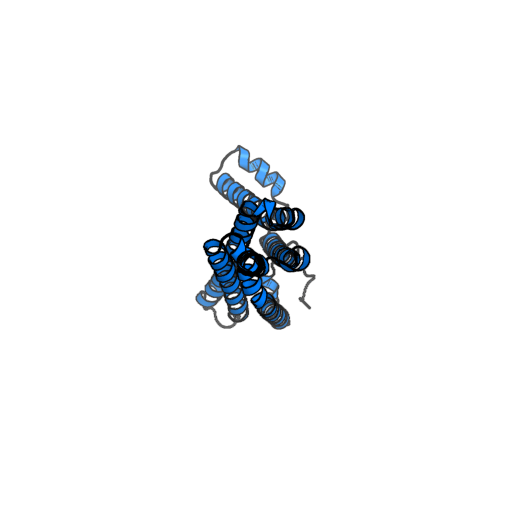98 GLY A CA 1
ATOM 764 C C . GLY A 1 98 ? 3.530 5.157 -7.103 1.00 87.62 98 GLY A C 1
ATOM 765 O O . GLY A 1 98 ? 3.007 4.634 -6.118 1.00 87.62 98 GLY A O 1
ATOM 766 N N . ARG A 1 99 ? 4.373 6.194 -6.979 1.00 89.69 99 ARG A N 1
ATOM 767 C CA . ARG A 1 99 ? 4.756 6.753 -5.670 1.00 89.69 99 ARG A CA 1
ATOM 768 C C . ARG A 1 99 ? 3.597 7.427 -4.948 1.00 89.69 99 ARG A C 1
ATOM 770 O O . ARG A 1 99 ? 3.449 7.248 -3.741 1.00 89.69 99 ARG A O 1
ATOM 777 N N . SER A 1 100 ? 2.787 8.201 -5.664 1.00 92.06 100 SER A N 1
ATOM 778 C CA . SER A 1 100 ? 1.625 8.869 -5.072 1.00 92.06 100 SER A CA 1
ATOM 779 C C . SER A 1 100 ? 0.552 7.863 -4.657 1.00 92.06 100 SER A C 1
ATOM 781 O O . SER A 1 100 ? 0.006 8.006 -3.567 1.00 92.06 100 SER A O 1
ATOM 783 N N . ALA A 1 101 ? 0.331 6.792 -5.426 1.00 93.75 101 ALA A N 1
ATOM 784 C CA . ALA A 1 101 ? -0.532 5.681 -5.034 1.00 93.75 101 ALA A CA 1
ATOM 785 C C . ALA A 1 101 ? -0.077 5.056 -3.706 1.00 93.75 101 ALA A C 1
ATOM 787 O O . ALA A 1 101 ? -0.871 4.954 -2.770 1.00 93.75 101 ALA A O 1
ATOM 788 N N . ALA A 1 102 ? 1.211 4.712 -3.591 1.00 92.50 102 ALA A N 1
ATOM 789 C CA . ALA A 1 102 ? 1.779 4.170 -2.358 1.00 92.50 102 ALA A CA 1
ATOM 790 C C . ALA A 1 102 ? 1.642 5.146 -1.175 1.00 92.50 102 ALA A C 1
ATOM 792 O O . ALA A 1 102 ? 1.225 4.746 -0.089 1.00 92.50 102 ALA A O 1
ATOM 793 N N . GLY A 1 103 ? 1.931 6.434 -1.392 1.00 93.94 103 GLY A N 1
ATOM 794 C CA . GLY A 1 103 ? 1.801 7.475 -0.370 1.00 93.94 103 GLY A CA 1
ATOM 795 C C . GLY A 1 103 ? 0.364 7.651 0.119 1.00 93.94 103 GLY A C 1
ATOM 796 O O . GLY A 1 103 ? 0.115 7.657 1.322 1.00 93.94 103 GLY A O 1
ATOM 797 N N . PHE A 1 104 ? -0.602 7.733 -0.795 1.00 96.81 104 PHE A N 1
ATOM 798 C CA . PHE A 1 104 ? -2.015 7.864 -0.452 1.00 96.81 104 PHE A CA 1
ATOM 799 C C . PHE A 1 104 ? -2.562 6.639 0.293 1.00 96.81 104 PHE A C 1
ATOM 801 O O . PHE A 1 104 ? -3.267 6.804 1.290 1.00 96.81 104 PHE A O 1
ATOM 808 N N . LEU A 1 105 ? -2.194 5.422 -0.127 1.00 95.12 105 LEU A N 1
ATOM 809 C CA . LEU A 1 105 ? -2.552 4.195 0.592 1.00 95.12 105 LEU A CA 1
ATOM 810 C C . LEU A 1 105 ? -1.953 4.180 2.006 1.00 95.12 105 LEU A C 1
ATOM 812 O O . LEU A 1 105 ? -2.666 3.887 2.967 1.00 95.12 105 LEU A O 1
ATOM 816 N N . ALA A 1 106 ? -0.680 4.561 2.151 1.00 95.25 106 ALA A N 1
ATOM 817 C CA . ALA A 1 106 ? -0.011 4.635 3.447 1.00 95.25 106 ALA A CA 1
ATOM 818 C C . ALA A 1 106 ? -0.668 5.660 4.385 1.00 95.25 106 ALA A C 1
ATOM 820 O O . ALA A 1 106 ? -0.888 5.358 5.557 1.00 95.25 106 ALA A O 1
ATOM 821 N N . ILE A 1 107 ? -1.045 6.842 3.880 1.00 95.88 107 ILE A N 1
ATOM 822 C CA . ILE A 1 107 ? -1.793 7.845 4.659 1.00 95.88 107 ILE A CA 1
ATOM 823 C C . ILE A 1 107 ? -3.140 7.268 5.110 1.00 95.88 107 ILE A C 1
ATOM 825 O O . ILE A 1 107 ? -3.488 7.371 6.288 1.00 95.88 107 ILE A O 1
ATOM 829 N N . GLY A 1 108 ? -3.868 6.601 4.209 1.00 93.88 108 GLY A N 1
ATOM 830 C CA . GLY A 1 108 ? -5.140 5.956 4.529 1.00 93.88 108 GLY A CA 1
ATOM 831 C C . GLY A 1 108 ? -5.016 4.934 5.661 1.00 93.88 108 GLY A C 1
ATOM 832 O O . GLY A 1 108 ? -5.803 4.969 6.615 1.00 93.88 108 GLY A O 1
ATOM 833 N N . MET A 1 109 ? -3.990 4.079 5.592 1.00 95.88 109 MET A N 1
ATOM 834 C CA . MET A 1 109 ? -3.671 3.077 6.614 1.00 95.88 109 MET A CA 1
ATOM 835 C C . MET A 1 109 ? -3.256 3.717 7.944 1.00 95.88 109 MET A C 1
ATOM 837 O O . MET A 1 109 ? -3.759 3.313 8.990 1.00 95.88 109 MET A O 1
ATOM 841 N N . LEU A 1 110 ? -2.417 4.759 7.924 1.00 95.81 110 LEU A N 1
ATOM 842 C CA . LEU A 1 110 ? -1.999 5.500 9.122 1.00 95.81 110 LEU A CA 1
ATOM 843 C C . LEU A 1 110 ? -3.180 6.163 9.834 1.00 95.81 110 LEU A C 1
ATOM 845 O O . LEU A 1 110 ? -3.295 6.074 11.057 1.00 95.81 110 LEU A O 1
ATOM 849 N N . CYS A 1 111 ? -4.093 6.781 9.083 1.00 93.38 111 CYS A N 1
ATOM 850 C CA . CYS A 1 111 ? -5.334 7.311 9.641 1.00 93.38 111 CYS A CA 1
ATOM 851 C C . CYS A 1 111 ? -6.192 6.196 10.266 1.00 93.38 111 CYS A C 1
ATOM 853 O O . CYS A 1 111 ? -6.777 6.397 11.330 1.00 93.38 111 CYS A O 1
ATOM 855 N N . GLY A 1 112 ? -6.228 5.007 9.653 1.00 90.81 112 GLY A N 1
ATOM 856 C CA . GLY A 1 112 ? -6.875 3.821 10.220 1.00 90.81 112 GLY A CA 1
ATOM 857 C C . GLY A 1 112 ? -6.235 3.358 11.532 1.00 90.81 112 GLY A C 1
ATOM 858 O O . GLY A 1 112 ? -6.945 3.153 12.517 1.00 90.81 112 GLY A O 1
ATOM 859 N N . CYS A 1 113 ? -4.902 3.272 11.587 1.00 92.38 113 CYS A N 1
ATOM 860 C CA . CYS A 1 113 ? -4.149 2.976 12.809 1.00 92.38 113 CYS A CA 1
ATOM 861 C C . CYS A 1 113 ? -4.443 3.987 13.915 1.00 92.38 113 CYS A C 1
ATOM 863 O O . CYS A 1 113 ? -4.767 3.589 15.029 1.00 92.38 113 CYS A O 1
ATOM 865 N N . TRP A 1 114 ? -4.402 5.284 13.601 1.00 92.81 114 TRP A N 1
ATOM 866 C CA . TRP A 1 114 ? -4.726 6.342 14.555 1.00 92.81 114 TRP A CA 1
ATOM 867 C C . TRP A 1 114 ? -6.129 6.172 15.145 1.00 92.81 114 TRP A C 1
ATOM 869 O O . TRP A 1 114 ? -6.313 6.237 16.361 1.00 92.81 114 TRP A O 1
ATOM 879 N N . CYS A 1 115 ? -7.128 5.902 14.301 1.00 88.50 115 CYS A N 1
ATOM 880 C CA . CYS A 1 115 ? -8.479 5.611 14.766 1.00 88.50 115 CYS A CA 1
ATOM 881 C C . CYS A 1 115 ? -8.532 4.347 15.631 1.00 88.50 115 CYS A C 1
ATOM 883 O O . CYS A 1 115 ? -9.196 4.360 16.663 1.00 88.50 115 CYS A O 1
ATOM 885 N N . ALA A 1 116 ? -7.815 3.280 15.270 1.00 88.00 116 ALA A N 1
ATOM 886 C CA . ALA A 1 116 ? -7.755 2.068 16.083 1.00 88.00 116 ALA A CA 1
ATOM 887 C C . ALA A 1 116 ? -7.080 2.300 17.444 1.00 88.00 116 ALA A C 1
ATOM 889 O O . ALA A 1 116 ? -7.473 1.686 18.434 1.00 88.00 116 ALA A O 1
ATOM 890 N N . TRP A 1 117 ? -6.102 3.204 17.516 1.00 89.38 117 TRP A N 1
ATOM 891 C CA . TRP A 1 117 ? -5.461 3.612 18.766 1.00 89.38 117 TRP A CA 1
ATOM 892 C C . TRP A 1 117 ? -6.401 4.435 19.637 1.00 89.38 117 TRP A C 1
ATOM 894 O O . TRP A 1 117 ? -6.541 4.158 20.826 1.00 89.38 117 TRP A O 1
ATOM 904 N N . LYS A 1 118 ? -7.087 5.414 19.038 1.00 88.06 118 LYS A N 1
ATOM 905 C CA . LYS A 1 118 ? -8.066 6.254 19.733 1.00 88.06 118 LYS A CA 1
ATOM 906 C C . LYS A 1 118 ? -9.259 5.436 20.235 1.00 88.06 118 LYS A C 1
ATOM 908 O O . LYS A 1 118 ? -9.723 5.638 21.350 1.00 88.06 118 LYS A O 1
ATOM 913 N N . GLY A 1 119 ? -9.743 4.505 19.419 1.00 81.81 119 GLY A N 1
ATOM 914 C CA . GLY A 1 119 ? -10.863 3.617 19.712 1.00 81.81 119 GLY A CA 1
ATOM 915 C C . GLY A 1 119 ? -10.448 2.287 20.331 1.00 81.81 119 GLY A C 1
ATOM 916 O O . GLY A 1 119 ? -11.149 1.306 20.121 1.00 81.81 119 GLY A O 1
ATOM 917 N N . ARG A 1 120 ? -9.329 2.210 21.068 1.00 79.88 120 ARG A N 1
ATOM 918 C CA . ARG A 1 120 ? -8.769 0.939 21.572 1.00 79.88 120 ARG A CA 1
ATOM 919 C C . ARG A 1 120 ? -9.762 0.080 22.371 1.00 79.88 120 ARG A C 1
ATOM 921 O O . ARG A 1 120 ? -9.624 -1.136 22.367 1.00 79.88 120 ARG A O 1
ATOM 928 N N . SER A 1 121 ? -10.743 0.690 23.039 1.00 74.25 121 SER A N 1
ATOM 929 C CA . SER A 1 121 ? -11.818 -0.014 23.756 1.00 74.25 121 SER A CA 1
ATOM 930 C C . SER A 1 121 ? -12.941 -0.540 22.849 1.00 74.25 121 SER A C 1
ATOM 932 O O . SER A 1 121 ? -13.630 -1.481 23.227 1.00 74.25 121 SER A O 1
ATOM 934 N N . LEU A 1 122 ? -13.129 0.057 21.667 1.00 72.44 122 LEU A N 1
ATOM 935 C CA . LEU A 1 122 ? -14.159 -0.290 20.676 1.00 72.44 122 LEU A CA 1
ATOM 936 C C . LEU A 1 122 ? -13.620 -1.203 19.563 1.00 72.44 122 LEU A C 1
ATOM 938 O O . LEU A 1 122 ? -14.371 -1.946 18.932 1.00 72.44 122 LEU A O 1
ATOM 942 N N . CYS A 1 123 ? -12.316 -1.144 19.302 1.00 71.44 123 CYS A N 1
ATOM 943 C CA . CYS A 1 123 ? -11.641 -1.998 18.338 1.00 71.44 123 CYS A CA 1
ATOM 944 C C . CYS A 1 123 ? -11.284 -3.344 18.966 1.00 71.44 123 CYS A C 1
ATOM 946 O O . CYS A 1 123 ? -10.790 -3.411 20.090 1.00 71.44 123 CYS A O 1
ATOM 948 N N . ALA A 1 124 ? -11.442 -4.427 18.201 1.00 79.38 124 ALA A N 1
ATOM 949 C CA . ALA A 1 124 ? -10.928 -5.721 18.624 1.00 79.38 124 ALA A CA 1
ATOM 950 C C . ALA A 1 124 ? -9.407 -5.608 18.872 1.00 79.38 124 ALA A C 1
ATOM 952 O O . ALA A 1 124 ? -8.692 -5.080 18.013 1.00 79.38 124 ALA A O 1
ATOM 953 N N . PRO A 1 125 ? -8.870 -6.135 19.989 1.00 84.62 125 PRO A N 1
ATOM 954 C CA . PRO A 1 125 ? -7.444 -6.020 20.304 1.00 84.62 125 PRO A CA 1
ATOM 955 C C . PRO A 1 125 ? -6.566 -6.609 19.193 1.00 84.62 125 PRO A C 1
ATOM 957 O O . PRO A 1 125 ? -5.497 -6.083 18.894 1.00 84.62 125 PRO A O 1
ATOM 960 N N . ARG A 1 126 ? -7.052 -7.656 18.513 1.00 87.44 126 ARG A N 1
ATOM 961 C CA . ARG A 1 126 ? -6.394 -8.239 17.337 1.00 87.44 126 ARG A CA 1
ATOM 962 C C . ARG A 1 126 ? -6.325 -7.264 16.159 1.00 87.44 126 ARG A C 1
ATOM 964 O O . ARG A 1 126 ? -5.274 -7.165 15.542 1.00 87.44 126 ARG A O 1
ATOM 971 N N . LEU A 1 127 ? -7.400 -6.527 15.872 1.00 88.06 127 LEU A N 1
ATOM 972 C CA . LEU A 1 127 ? -7.433 -5.537 14.789 1.00 88.06 127 LEU A CA 1
ATOM 973 C C . LEU A 1 127 ? -6.425 -4.412 15.047 1.00 88.06 127 LEU A C 1
ATOM 975 O O . LEU A 1 127 ? -5.645 -4.077 14.160 1.00 88.06 127 LEU A O 1
ATOM 979 N N . PHE A 1 128 ? -6.397 -3.889 16.279 1.00 89.69 128 PHE A N 1
ATOM 980 C CA . PHE A 1 128 ? -5.424 -2.882 16.709 1.00 89.69 128 PHE A CA 1
ATOM 981 C C . PHE A 1 128 ? -3.986 -3.343 16.442 1.00 89.69 128 PHE A C 1
ATOM 983 O O . PHE A 1 128 ? -3.217 -2.616 15.810 1.00 89.69 128 PHE A O 1
ATOM 990 N N . TRP A 1 129 ? -3.629 -4.549 16.896 1.00 92.06 129 TRP A N 1
ATOM 991 C CA . TRP A 1 129 ? -2.272 -5.068 16.738 1.00 92.06 129 TRP A CA 1
ATOM 992 C C . TRP A 1 129 ? -1.932 -5.320 15.276 1.00 92.06 129 TRP A C 1
ATOM 994 O O . TRP A 1 129 ? -0.895 -4.854 14.820 1.00 92.06 129 TRP A O 1
ATOM 1004 N N . VAL A 1 130 ? -2.822 -5.974 14.524 1.00 93.50 130 VAL A N 1
ATOM 1005 C CA . VAL A 1 130 ? -2.585 -6.268 13.107 1.00 93.50 130 VAL A CA 1
ATOM 1006 C C . VAL A 1 130 ? -2.384 -4.979 12.320 1.00 93.50 130 VAL A C 1
ATOM 1008 O O . VAL A 1 130 ? -1.347 -4.838 11.681 1.00 93.50 130 VAL A O 1
ATOM 1011 N N . TRP A 1 131 ? -3.302 -4.012 12.407 1.00 94.31 131 TRP A N 1
ATOM 1012 C CA . TRP A 1 131 ? -3.172 -2.742 11.688 1.00 94.31 131 TRP A CA 1
ATOM 1013 C C . TRP A 1 131 ? -1.909 -1.976 12.075 1.00 94.31 131 TRP A C 1
ATOM 1015 O O . TRP A 1 131 ? -1.211 -1.473 11.195 1.00 94.31 131 TRP A O 1
ATOM 1025 N N . SER A 1 132 ? -1.585 -1.915 13.369 1.00 93.38 132 SER A N 1
ATOM 1026 C CA . SER A 1 132 ? -0.373 -1.240 13.845 1.00 93.38 132 SER A CA 1
ATOM 1027 C C . SER A 1 132 ? 0.885 -1.911 13.302 1.00 93.38 132 SER A C 1
ATOM 1029 O O . SER A 1 132 ? 1.751 -1.230 12.763 1.00 93.38 132 SER A O 1
ATOM 1031 N N . SER A 1 133 ? 0.976 -3.239 13.386 1.00 94.12 133 SER A N 1
ATOM 1032 C CA . SER A 1 133 ? 2.140 -3.991 12.924 1.00 94.12 133 SER A CA 1
ATOM 1033 C C . SER A 1 133 ? 2.322 -3.888 11.413 1.00 94.12 133 SER A C 1
ATOM 1035 O O . SER A 1 133 ? 3.414 -3.546 10.966 1.00 94.12 133 SER A O 1
ATOM 1037 N N . VAL A 1 134 ? 1.271 -4.122 10.620 1.00 95.00 134 VAL A N 1
ATOM 1038 C CA . VAL A 1 134 ? 1.391 -4.116 9.150 1.00 95.00 134 VAL A CA 1
ATOM 1039 C C . VAL A 1 134 ? 1.622 -2.725 8.572 1.00 95.00 134 VAL A C 1
ATOM 1041 O O . VAL A 1 134 ? 2.150 -2.619 7.475 1.00 95.00 134 VAL A O 1
ATOM 1044 N N . THR A 1 135 ? 1.267 -1.661 9.296 1.00 93.88 135 THR A N 1
ATOM 1045 C CA . THR A 1 135 ? 1.474 -0.283 8.829 1.00 93.88 135 THR A CA 1
ATOM 1046 C C . THR A 1 135 ? 2.791 0.290 9.344 1.00 93.88 135 THR A C 1
ATOM 1048 O O . THR A 1 135 ? 3.569 0.838 8.568 1.00 93.88 135 THR A O 1
ATOM 1051 N N . LEU A 1 136 ? 3.085 0.150 10.641 1.00 93.94 136 LEU A N 1
ATOM 1052 C CA . LEU A 1 136 ? 4.272 0.762 11.237 1.00 93.94 136 LEU A CA 1
ATOM 1053 C C . LEU A 1 136 ? 5.560 -0.001 10.938 1.00 93.94 136 LEU A C 1
ATOM 1055 O O . LEU A 1 136 ? 6.575 0.651 10.710 1.00 93.94 136 LEU A O 1
ATOM 1059 N N . LEU A 1 137 ? 5.559 -1.342 10.924 1.00 92.88 137 LEU A N 1
ATOM 1060 C CA . LEU A 1 137 ? 6.800 -2.095 10.690 1.00 92.88 137 LEU A CA 1
ATOM 1061 C C . LEU A 1 137 ? 7.413 -1.776 9.317 1.00 92.88 137 LEU A C 1
ATOM 1063 O O . LEU A 1 137 ? 8.608 -1.471 9.279 1.00 92.88 137 LEU A O 1
ATOM 1067 N N . PRO A 1 138 ? 6.647 -1.757 8.204 1.00 90.69 138 PRO A N 1
ATOM 1068 C CA . PRO A 1 138 ? 7.206 -1.362 6.917 1.00 90.69 138 PRO A CA 1
ATOM 1069 C C . PRO A 1 138 ? 7.679 0.092 6.897 1.00 90.69 138 PRO A C 1
ATOM 1071 O O . PRO A 1 138 ? 8.752 0.368 6.373 1.00 90.69 138 PRO A O 1
ATOM 1074 N N . LEU A 1 139 ? 6.933 1.018 7.511 1.00 91.31 139 LEU A N 1
ATOM 1075 C CA . LEU A 1 139 ? 7.316 2.433 7.559 1.00 91.31 139 LEU A CA 1
ATOM 1076 C C . LEU A 1 139 ? 8.606 2.664 8.351 1.00 91.31 139 LEU A C 1
ATOM 1078 O O . LEU A 1 139 ? 9.479 3.393 7.887 1.00 91.31 139 LEU A O 1
ATOM 1082 N N . VAL A 1 140 ? 8.756 2.019 9.511 1.00 91.56 140 VAL A N 1
ATOM 1083 C CA . VAL A 1 140 ? 9.989 2.070 10.311 1.00 91.56 140 VAL A CA 1
ATOM 1084 C C . VAL A 1 140 ? 11.154 1.471 9.528 1.00 91.56 140 VAL A C 1
ATOM 1086 O O . VAL A 1 140 ? 12.245 2.034 9.529 1.00 91.56 140 VAL A O 1
ATOM 1089 N N . GLY A 1 141 ? 10.925 0.365 8.820 1.00 88.88 141 GLY A N 1
ATOM 1090 C CA . GLY A 1 141 ? 11.937 -0.263 7.982 1.00 88.88 141 GLY A CA 1
ATOM 1091 C C . GLY A 1 141 ? 12.404 0.623 6.818 1.00 88.88 141 GLY A C 1
ATOM 1092 O O . GLY A 1 141 ? 13.610 0.781 6.622 1.00 88.88 141 GLY A O 1
ATOM 1093 N N . ILE A 1 142 ? 11.471 1.261 6.100 1.00 88.12 142 ILE A N 1
ATOM 1094 C CA . ILE A 1 142 ? 11.777 2.243 5.045 1.00 88.12 142 ILE A CA 1
ATOM 1095 C C . ILE A 1 142 ? 12.540 3.427 5.641 1.00 88.12 142 ILE A C 1
ATOM 1097 O O . ILE A 1 142 ? 13.585 3.813 5.121 1.00 88.12 142 ILE A O 1
ATOM 1101 N N . PHE A 1 143 ? 12.056 3.973 6.759 1.00 89.44 143 PHE A N 1
ATOM 1102 C CA . PHE A 1 143 ? 12.689 5.102 7.434 1.00 89.44 143 PHE A CA 1
ATOM 1103 C C . PHE A 1 143 ? 14.124 4.785 7.863 1.00 89.44 143 PHE A C 1
ATOM 1105 O O . PHE A 1 143 ? 15.023 5.597 7.646 1.00 89.44 143 PHE A O 1
ATOM 1112 N N . PHE A 1 144 ? 14.363 3.601 8.429 1.00 87.69 144 PHE A N 1
ATOM 1113 C CA . PHE A 1 144 ? 15.698 3.150 8.809 1.00 87.69 144 PHE A CA 1
ATOM 1114 C C . PHE A 1 144 ? 16.616 2.992 7.588 1.00 87.69 144 PHE A C 1
ATOM 1116 O O . PHE A 1 144 ? 17.755 3.459 7.617 1.00 87.69 144 PHE A O 1
ATOM 1123 N N . SER A 1 145 ? 16.112 2.390 6.505 1.00 85.38 145 SER A N 1
ATOM 1124 C CA . SER A 1 145 ? 16.854 2.217 5.249 1.00 85.38 145 SER A CA 1
ATOM 1125 C C . SER A 1 145 ? 17.290 3.565 4.655 1.00 85.38 145 SER A C 1
ATOM 1127 O O . SER A 1 145 ? 18.479 3.792 4.416 1.00 85.38 145 SER A O 1
ATOM 1129 N N . GLU A 1 146 ? 16.356 4.508 4.509 1.00 86.25 146 GLU A N 1
ATOM 1130 C CA . GLU A 1 146 ? 16.629 5.850 3.981 1.00 86.25 146 GLU A CA 1
ATOM 1131 C C . GLU A 1 146 ? 17.545 6.665 4.904 1.00 86.25 146 GLU A C 1
ATOM 1133 O O . GLU A 1 146 ? 18.505 7.289 4.445 1.00 86.25 146 GLU A O 1
ATOM 1138 N N . SER A 1 147 ? 17.324 6.605 6.220 1.00 86.06 147 SER A N 1
ATOM 1139 C CA . SER A 1 147 ? 18.182 7.283 7.200 1.00 86.06 147 SER A CA 1
ATOM 1140 C C . SER A 1 147 ? 19.623 6.783 7.119 1.00 86.06 147 SER A C 1
ATOM 1142 O O . SER A 1 147 ? 20.559 7.581 7.109 1.00 86.06 147 SER A O 1
ATOM 1144 N N . LEU A 1 148 ? 19.825 5.470 6.994 1.00 85.38 148 LEU A N 1
ATOM 1145 C CA . LEU A 1 148 ? 21.155 4.879 6.864 1.00 85.38 148 LEU A CA 1
ATOM 1146 C C . LEU A 1 148 ? 21.827 5.269 5.530 1.00 85.38 148 LEU A C 1
ATOM 1148 O O . LEU A 1 148 ? 23.038 5.518 5.492 1.00 85.38 148 LEU A O 1
ATOM 1152 N N . LEU A 1 149 ? 21.069 5.406 4.435 1.00 84.25 149 LEU A N 1
ATOM 1153 C CA . LEU A 1 149 ? 21.590 5.950 3.170 1.00 84.25 149 LEU A CA 1
ATOM 1154 C C . LEU A 1 149 ? 22.018 7.407 3.307 1.00 84.25 149 LEU A C 1
ATOM 1156 O O . LEU A 1 149 ? 23.101 7.764 2.842 1.00 84.25 149 LEU A O 1
ATOM 1160 N N . LEU A 1 150 ? 21.208 8.238 3.958 1.00 86.62 150 LEU A N 1
ATOM 1161 C CA . LEU A 1 150 ? 21.533 9.641 4.199 1.00 86.62 150 LEU A CA 1
ATOM 1162 C C . LEU A 1 150 ? 22.780 9.778 5.080 1.00 86.62 150 LEU A C 1
ATOM 1164 O O . LEU A 1 150 ? 23.726 10.462 4.695 1.00 86.62 150 LEU A O 1
ATOM 1168 N N . LEU A 1 151 ? 22.843 9.058 6.201 1.00 86.44 151 LEU A N 1
ATOM 1169 C CA . LEU A 1 151 ? 23.989 9.078 7.118 1.00 86.44 151 LEU A CA 1
ATOM 1170 C C . LEU A 1 151 ? 25.283 8.612 6.438 1.00 86.44 151 LEU A C 1
ATOM 1172 O O . LEU A 1 151 ? 26.347 9.195 6.646 1.00 86.44 151 LEU A O 1
ATOM 1176 N N . THR A 1 152 ? 25.208 7.605 5.565 1.00 82.38 152 THR A N 1
ATOM 1177 C CA . THR A 1 152 ? 26.385 7.175 4.796 1.00 82.38 152 THR A CA 1
ATOM 1178 C C . THR A 1 152 ? 26.781 8.150 3.688 1.00 82.38 152 THR A C 1
ATOM 1180 O O . THR A 1 152 ? 27.974 8.290 3.422 1.00 82.38 152 THR A O 1
ATOM 1183 N N . ARG A 1 153 ? 25.837 8.878 3.072 1.00 84.00 153 ARG A N 1
ATOM 1184 C CA . ARG A 1 153 ? 26.156 9.991 2.153 1.00 84.00 153 ARG A CA 1
ATOM 1185 C C . ARG A 1 153 ? 26.843 11.152 2.872 1.00 84.00 153 ARG A C 1
ATOM 1187 O 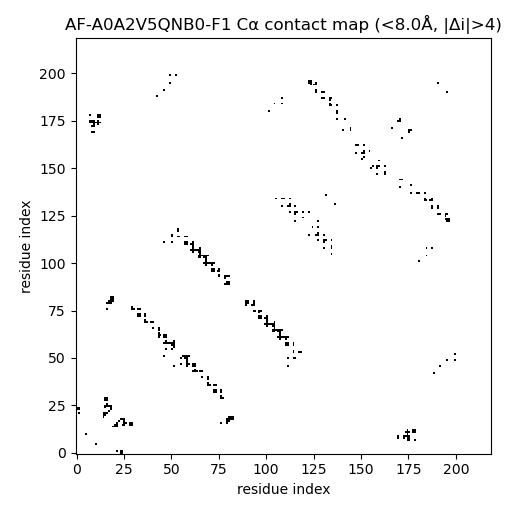O . ARG A 1 153 ? 27.733 11.767 2.296 1.00 84.00 153 ARG A O 1
ATOM 1194 N N . LEU A 1 154 ? 26.494 11.387 4.137 1.00 87.38 154 LEU A N 1
ATOM 1195 C CA . LEU A 1 154 ? 27.151 12.360 5.018 1.00 87.38 154 LEU A CA 1
ATOM 1196 C C . LEU A 1 154 ? 28.534 11.898 5.521 1.00 87.38 154 LEU A C 1
ATOM 1198 O O . LEU A 1 154 ? 29.152 12.593 6.321 1.00 87.38 154 LEU A O 1
ATOM 1202 N N . LYS A 1 155 ? 29.040 10.747 5.048 1.00 81.56 155 LYS A N 1
ATOM 1203 C CA . LYS A 1 155 ? 30.348 10.169 5.409 1.00 81.56 155 LYS A CA 1
ATOM 1204 C C . LYS A 1 155 ? 30.537 9.959 6.919 1.00 81.56 155 LYS A C 1
ATOM 1206 O O . LYS A 1 155 ? 31.661 9.990 7.415 1.00 81.56 155 LYS A O 1
ATOM 1211 N N . LEU A 1 156 ? 29.453 9.701 7.653 1.00 81.44 156 LEU A N 1
ATOM 1212 C CA . LEU A 1 156 ? 29.522 9.395 9.080 1.00 81.44 156 LEU A CA 1
ATOM 1213 C C . LEU A 1 156 ? 30.211 8.039 9.292 1.00 81.44 156 LEU A C 1
ATOM 1215 O O . LEU A 1 156 ? 29.723 7.001 8.838 1.00 81.44 156 LEU A O 1
ATOM 1219 N N . SER A 1 157 ? 31.345 8.047 9.990 1.00 82.06 157 SER A N 1
ATOM 1220 C CA . SER A 1 157 ? 32.249 6.895 10.130 1.00 82.06 157 SER A CA 1
ATOM 1221 C C . SER A 1 157 ? 31.590 5.661 10.756 1.00 82.06 157 SER A C 1
ATOM 1223 O O . SER A 1 157 ? 31.875 4.545 10.332 1.00 82.06 157 SER A O 1
ATOM 1225 N N . TRP A 1 158 ? 30.658 5.842 11.697 1.00 83.94 158 TRP A N 1
ATOM 1226 C CA . TRP A 1 158 ? 29.936 4.744 12.356 1.00 83.94 158 TRP A CA 1
ATOM 1227 C C . TRP A 1 158 ? 28.825 4.120 11.492 1.00 83.94 158 TRP A C 1
ATOM 1229 O O . TRP A 1 158 ? 28.463 2.964 11.695 1.00 83.94 158 TRP A O 1
ATOM 1239 N N . ALA A 1 159 ? 28.300 4.846 10.500 1.00 80.25 159 ALA A N 1
ATOM 1240 C CA . ALA A 1 159 ? 27.231 4.355 9.626 1.00 80.25 159 ALA A CA 1
ATOM 1241 C C . ALA A 1 159 ? 27.768 3.473 8.479 1.00 80.25 159 ALA A C 1
ATOM 1243 O O . ALA A 1 159 ? 27.062 2.605 7.962 1.00 80.25 159 ALA A O 1
ATOM 1244 N N . ILE A 1 160 ? 29.033 3.669 8.095 1.00 78.88 160 ILE A N 1
ATOM 1245 C CA . ILE A 1 160 ? 29.735 2.901 7.055 1.00 78.88 160 ILE A CA 1
ATOM 1246 C C . ILE A 1 160 ? 29.805 1.391 7.368 1.00 78.88 160 ILE A C 1
ATOM 1248 O O . ILE A 1 160 ? 29.413 0.613 6.493 1.00 78.88 160 ILE A O 1
ATOM 1252 N N . PRO A 1 161 ? 30.234 0.929 8.564 1.00 82.94 161 PRO A N 1
ATOM 1253 C CA . PRO A 1 161 ? 30.270 -0.503 8.876 1.00 82.94 161 PRO A CA 1
ATOM 1254 C C . PRO A 1 161 ? 28.870 -1.130 8.915 1.00 82.94 161 PRO A C 1
ATOM 1256 O O . PRO A 1 161 ? 28.688 -2.228 8.395 1.00 82.94 161 PRO A O 1
ATOM 1259 N N . ILE A 1 162 ? 27.864 -0.413 9.431 1.00 80.88 162 ILE A N 1
ATOM 1260 C CA . ILE A 1 162 ? 26.465 -0.874 9.463 1.00 80.88 162 ILE A CA 1
ATOM 1261 C C . ILE A 1 162 ? 25.932 -1.064 8.038 1.00 80.88 162 ILE A C 1
ATOM 1263 O O . ILE A 1 162 ? 25.368 -2.107 7.707 1.00 80.88 162 ILE A O 1
ATOM 1267 N N . ARG A 1 163 ? 26.161 -0.085 7.154 1.00 79.06 163 ARG A N 1
ATOM 1268 C CA . ARG A 1 163 ? 25.788 -0.202 5.740 1.00 79.06 163 ARG A CA 1
ATOM 1269 C C . ARG A 1 163 ? 26.547 -1.321 5.039 1.00 79.06 163 ARG A C 1
ATOM 1271 O O . ARG A 1 163 ? 25.947 -2.001 4.217 1.00 79.06 163 ARG A O 1
ATOM 1278 N N . SER A 1 164 ? 27.833 -1.507 5.337 1.00 80.25 164 SER A N 1
ATOM 1279 C CA . SER A 1 164 ? 28.644 -2.584 4.757 1.00 80.25 164 SER A CA 1
ATOM 1280 C C . SER A 1 164 ? 28.084 -3.960 5.125 1.00 80.25 164 SER A C 1
ATOM 1282 O O . SER A 1 164 ? 27.826 -4.770 4.238 1.00 80.25 164 SER A O 1
ATOM 1284 N N . ALA A 1 165 ? 27.781 -4.180 6.409 1.00 82.00 165 ALA A N 1
ATOM 1285 C CA . ALA A 1 165 ? 27.189 -5.423 6.902 1.00 82.00 165 ALA A CA 1
ATOM 1286 C C . ALA A 1 165 ? 25.811 -5.703 6.283 1.00 82.00 165 ALA A C 1
ATOM 1288 O O . ALA A 1 165 ? 25.489 -6.839 5.945 1.00 82.00 165 ALA A O 1
ATOM 1289 N N . LEU A 1 166 ? 25.002 -4.658 6.090 1.00 80.50 166 LEU A N 1
ATOM 1290 C CA . LEU A 1 166 ? 23.662 -4.794 5.529 1.0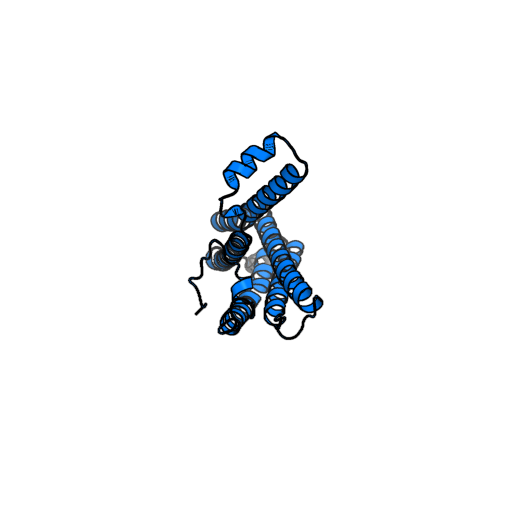0 80.50 166 LEU A CA 1
ATOM 1291 C C . LEU A 1 166 ? 23.634 -4.763 4.001 1.00 80.50 166 LEU A C 1
ATOM 1293 O O . LEU A 1 166 ? 22.574 -5.013 3.444 1.00 80.50 166 LEU A O 1
ATOM 1297 N N . ARG A 1 167 ? 24.733 -4.452 3.300 1.00 77.38 167 ARG A N 1
ATOM 1298 C CA . ARG A 1 167 ? 24.735 -4.121 1.859 1.00 77.38 167 ARG A CA 1
ATOM 1299 C C . ARG A 1 167 ? 24.152 -5.214 0.967 1.00 77.38 167 ARG A C 1
ATOM 1301 O O . ARG A 1 167 ? 23.572 -4.906 -0.068 1.00 77.38 167 ARG A O 1
ATOM 1308 N N . HIS A 1 168 ? 24.315 -6.469 1.369 1.00 76.81 168 HIS A N 1
ATOM 1309 C CA . HIS A 1 168 ? 23.811 -7.641 0.649 1.00 76.81 168 HIS A CA 1
ATOM 1310 C C . HIS A 1 168 ? 22.393 -8.048 1.073 1.00 76.81 168 HIS A C 1
ATOM 1312 O O . HIS A 1 168 ? 21.863 -9.043 0.586 1.00 76.81 168 HIS A O 1
ATOM 1318 N N . SER A 1 169 ? 21.781 -7.300 1.992 1.00 80.25 169 SER A N 1
ATOM 1319 C CA . SER A 1 169 ? 20.439 -7.572 2.481 1.00 80.25 169 SER A CA 1
ATOM 1320 C C . SER A 1 169 ? 19.365 -7.110 1.503 1.00 80.25 169 SER A C 1
ATOM 1322 O O . SER A 1 169 ? 19.491 -6.097 0.812 1.00 80.25 169 SER A O 1
ATOM 1324 N N . VAL A 1 170 ? 18.251 -7.837 1.525 1.00 76.81 170 VAL A N 1
ATOM 1325 C CA . VAL A 1 170 ? 17.078 -7.611 0.681 1.00 76.81 170 VAL A CA 1
ATOM 1326 C C . VAL A 1 170 ? 16.422 -6.241 0.962 1.00 76.81 170 VAL A C 1
ATOM 1328 O O . VAL A 1 170 ? 15.796 -5.664 0.078 1.00 76.81 170 VAL A O 1
ATOM 1331 N N . PHE A 1 171 ? 16.657 -5.653 2.145 1.00 77.94 171 PHE A N 1
ATOM 1332 C CA . PHE A 1 171 ? 16.139 -4.336 2.559 1.00 77.94 171 PHE A CA 1
ATOM 1333 C C . PHE A 1 171 ? 16.584 -3.154 1.682 1.00 77.94 171 PHE A C 1
ATOM 1335 O O . PHE A 1 171 ? 15.968 -2.089 1.737 1.00 77.94 171 PHE A O 1
ATOM 1342 N N . TRP A 1 172 ? 17.637 -3.319 0.877 1.00 78.00 172 TRP A N 1
ATOM 1343 C CA . TRP A 1 172 ? 18.095 -2.289 -0.061 1.00 78.00 172 TRP A CA 1
ATOM 1344 C C . TRP A 1 172 ? 17.393 -2.335 -1.413 1.00 78.00 172 TRP A C 1
ATOM 1346 O O . TRP A 1 172 ? 17.525 -1.405 -2.209 1.00 78.00 172 TRP A O 1
ATOM 1356 N N . HIS A 1 173 ? 16.663 -3.410 -1.695 1.00 80.50 173 HIS A N 1
ATOM 1357 C CA . HIS A 1 173 ? 16.000 -3.583 -2.972 1.00 80.50 173 HIS A CA 1
ATOM 1358 C C . HIS A 1 173 ? 14.605 -2.975 -2.920 1.00 80.50 173 HIS A C 1
ATOM 1360 O O . HIS A 1 173 ? 13.776 -3.351 -2.096 1.00 80.50 173 HIS A O 1
ATOM 1366 N N . LEU A 1 174 ? 14.320 -2.068 -3.856 1.00 79.62 174 LEU A N 1
ATOM 1367 C CA . LEU A 1 174 ? 12.993 -1.466 -4.000 1.00 79.62 174 LEU A CA 1
ATOM 1368 C C . LEU A 1 174 ? 11.895 -2.536 -4.128 1.00 79.62 174 LEU A C 1
ATOM 1370 O O . LEU A 1 174 ? 10.817 -2.376 -3.565 1.00 79.62 174 LEU A O 1
ATOM 1374 N N . GLY A 1 175 ? 12.198 -3.659 -4.794 1.00 80.81 175 GLY A N 1
ATOM 1375 C CA . GLY A 1 175 ? 11.252 -4.764 -4.978 1.00 80.81 175 GLY A CA 1
ATOM 1376 C C . GLY A 1 175 ? 10.753 -5.336 -3.661 1.00 80.81 175 GLY A C 1
ATOM 1377 O O . GLY A 1 175 ? 9.556 -5.557 -3.508 1.00 80.81 175 GLY A O 1
ATOM 1378 N N . PHE A 1 176 ? 11.636 -5.472 -2.673 1.00 84.06 176 PHE A N 1
ATOM 1379 C CA . PHE A 1 176 ? 11.254 -5.920 -1.340 1.00 84.06 176 PHE A CA 1
ATOM 1380 C C . PHE A 1 176 ? 10.190 -5.022 -0.708 1.00 84.06 176 PHE A C 1
ATOM 1382 O O . PHE A 1 176 ? 9.211 -5.524 -0.155 1.00 84.06 176 PHE A O 1
ATOM 1389 N N . TRP A 1 177 ? 10.359 -3.702 -0.811 1.00 86.75 177 TRP A N 1
ATOM 1390 C CA . TRP A 1 177 ? 9.424 -2.737 -0.236 1.00 86.75 177 TRP A CA 1
ATOM 1391 C C . TRP A 1 177 ? 8.109 -2.659 -1.007 1.00 86.75 177 TRP A C 1
ATOM 1393 O O . TRP A 1 177 ? 7.063 -2.540 -0.376 1.00 86.75 177 TRP A O 1
ATOM 1403 N N . GLU A 1 178 ? 8.131 -2.797 -2.335 1.00 87.62 178 GLU A N 1
ATOM 1404 C CA . GLU A 1 178 ? 6.900 -2.895 -3.129 1.00 87.62 178 GLU A CA 1
ATOM 1405 C C . GLU A 1 178 ? 6.076 -4.133 -2.742 1.00 87.62 178 GLU A C 1
ATOM 1407 O O . GLU A 1 178 ? 4.880 -4.018 -2.470 1.00 87.62 178 GLU A O 1
ATOM 1412 N N . TRP A 1 179 ? 6.714 -5.304 -2.636 1.00 86.94 179 TRP A N 1
ATOM 1413 C CA . TRP A 1 179 ? 6.044 -6.539 -2.214 1.00 86.94 179 TRP A CA 1
ATOM 1414 C C . TRP A 1 179 ? 5.558 -6.471 -0.767 1.00 86.94 179 TRP A C 1
ATOM 1416 O O . TRP A 1 179 ? 4.416 -6.830 -0.483 1.00 86.94 179 TRP A O 1
ATOM 1426 N N . THR A 1 180 ? 6.387 -5.962 0.146 1.00 89.88 180 THR A N 1
ATOM 1427 C CA . THR A 1 180 ? 6.007 -5.784 1.556 1.00 89.88 180 THR A CA 1
ATOM 1428 C C . THR A 1 180 ? 4.826 -4.825 1.690 1.00 89.88 180 THR A C 1
ATOM 1430 O O . THR A 1 180 ? 3.891 -5.110 2.436 1.00 89.88 180 THR A O 1
ATOM 1433 N N . GLY A 1 181 ? 4.825 -3.721 0.938 1.00 90.12 181 GLY A N 1
ATOM 1434 C CA . GLY A 1 181 ? 3.718 -2.767 0.898 1.00 90.12 181 GLY A CA 1
ATOM 1435 C C . GLY A 1 181 ? 2.430 -3.385 0.352 1.00 90.12 181 GLY A C 1
ATOM 1436 O O . GLY A 1 181 ? 1.373 -3.224 0.958 1.00 90.12 181 GLY A O 1
ATOM 1437 N N . ALA A 1 182 ? 2.509 -4.155 -0.737 1.00 91.50 182 ALA A N 1
ATOM 1438 C CA . ALA A 1 182 ? 1.354 -4.857 -1.296 1.00 91.50 182 ALA A CA 1
ATOM 1439 C C . ALA A 1 182 ? 0.748 -5.856 -0.294 1.00 91.50 182 ALA A C 1
ATOM 1441 O O . ALA A 1 182 ? -0.464 -5.856 -0.071 1.00 91.50 182 ALA A O 1
ATOM 1442 N N . VAL A 1 183 ? 1.590 -6.658 0.368 1.00 93.25 183 VAL A N 1
ATOM 1443 C CA . VAL A 1 183 ? 1.156 -7.582 1.429 1.00 93.25 183 VAL A CA 1
ATOM 1444 C C . VAL A 1 183 ? 0.533 -6.815 2.595 1.00 93.25 183 VAL A C 1
ATOM 1446 O O . VAL A 1 183 ? -0.530 -7.203 3.076 1.00 93.25 183 VAL A O 1
ATOM 1449 N N . ALA A 1 184 ? 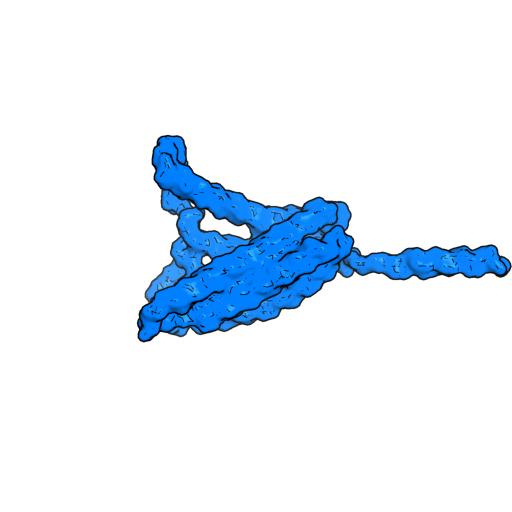1.145 -5.712 3.030 1.00 94.81 184 ALA A N 1
ATOM 1450 C CA . ALA A 1 184 ? 0.627 -4.890 4.118 1.00 94.81 184 ALA A CA 1
ATOM 1451 C C . ALA A 1 184 ? -0.777 -4.350 3.817 1.00 94.81 184 ALA A C 1
ATOM 1453 O O . ALA A 1 184 ? -1.661 -4.457 4.666 1.00 94.81 184 ALA A O 1
ATOM 1454 N N . VAL A 1 185 ? -1.008 -3.840 2.602 1.00 94.38 185 VAL A N 1
ATOM 1455 C CA . VAL A 1 185 ? -2.327 -3.371 2.152 1.00 94.38 185 VAL A CA 1
ATOM 1456 C C . VAL A 1 185 ? -3.343 -4.514 2.163 1.00 94.38 185 VAL A C 1
ATOM 1458 O O . VAL A 1 185 ? -4.424 -4.363 2.731 1.00 94.38 185 VAL A O 1
ATOM 1461 N N . PHE A 1 186 ? -2.997 -5.680 1.609 1.00 93.19 186 PHE A N 1
ATOM 1462 C CA . PHE A 1 186 ? -3.887 -6.845 1.611 1.00 93.19 186 PHE A CA 1
ATOM 1463 C C . PHE A 1 186 ? -4.250 -7.299 3.027 1.00 93.19 186 PHE A C 1
ATOM 1465 O O . PHE A 1 186 ? -5.427 -7.477 3.335 1.00 93.19 186 PHE A O 1
ATOM 1472 N N . VAL A 1 187 ? -3.263 -7.449 3.912 1.00 95.06 187 VAL A N 1
ATOM 1473 C CA . VAL A 1 187 ? -3.504 -7.870 5.299 1.00 95.06 187 VAL A CA 1
ATOM 1474 C C . VAL A 1 187 ? -4.312 -6.817 6.055 1.00 95.06 187 VAL A C 1
ATOM 1476 O O . VAL A 1 187 ? -5.210 -7.177 6.814 1.00 95.06 187 VAL A O 1
ATOM 1479 N N . PHE A 1 188 ? -4.057 -5.527 5.821 1.00 94.19 188 PHE A N 1
ATOM 1480 C CA . PHE A 1 188 ? -4.832 -4.434 6.406 1.00 94.19 188 PHE A CA 1
ATOM 1481 C C . PHE A 1 188 ? -6.315 -4.520 6.019 1.00 94.19 188 PHE A C 1
ATOM 1483 O O . PHE A 1 188 ? -7.183 -4.433 6.893 1.00 94.19 188 PHE A O 1
ATOM 1490 N N . LEU A 1 189 ? -6.608 -4.761 4.737 1.00 92.56 189 LEU A N 1
ATOM 1491 C CA . LEU A 1 189 ? -7.970 -4.927 4.224 1.00 92.56 189 LEU A CA 1
ATOM 1492 C C . LEU A 1 189 ? -8.646 -6.203 4.735 1.00 92.56 189 LEU A C 1
ATOM 1494 O O . LEU A 1 189 ? -9.791 -6.152 5.183 1.00 92.56 189 LEU A O 1
ATOM 1498 N N . CYS A 1 190 ? -7.939 -7.334 4.736 1.00 91.81 190 CYS A N 1
ATOM 1499 C CA . CYS A 1 190 ? -8.447 -8.582 5.303 1.00 91.81 190 CYS A CA 1
ATOM 1500 C C . CYS A 1 190 ? -8.789 -8.405 6.786 1.00 91.81 190 CYS A C 1
ATOM 1502 O O . CYS A 1 190 ? -9.881 -8.763 7.221 1.00 91.81 190 CYS A O 1
ATOM 1504 N N . ALA A 1 191 ? -7.899 -7.786 7.561 1.00 91.50 191 ALA A N 1
ATOM 1505 C CA . ALA A 1 191 ? -8.155 -7.471 8.960 1.00 91.50 191 ALA A CA 1
ATOM 1506 C C . ALA A 1 191 ? -9.387 -6.565 9.117 1.00 91.50 191 ALA A C 1
ATOM 1508 O O . ALA A 1 191 ? -10.226 -6.828 9.976 1.00 91.50 191 ALA A O 1
ATOM 1509 N N . ALA A 1 192 ? -9.551 -5.568 8.240 1.00 88.62 192 ALA A N 1
ATOM 1510 C CA . ALA A 1 192 ? -10.716 -4.686 8.224 1.00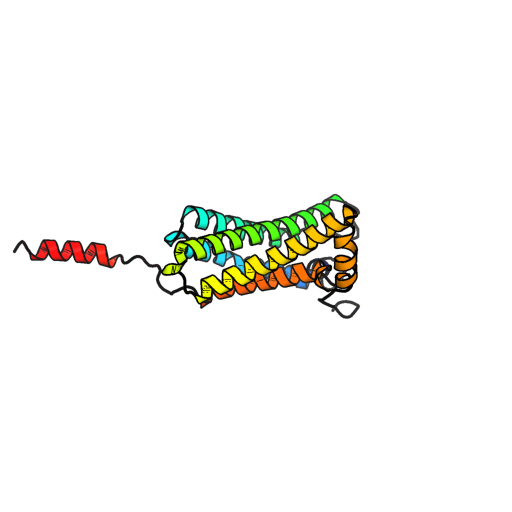 88.62 192 ALA A CA 1
ATOM 1511 C C . ALA A 1 192 ? -12.041 -5.417 7.947 1.00 88.62 192 ALA A C 1
ATOM 1513 O O . ALA A 1 192 ? -13.095 -4.911 8.326 1.00 88.62 192 ALA A O 1
ATOM 1514 N N . VAL A 1 193 ? -12.038 -6.582 7.302 1.00 87.94 193 VAL A N 1
ATOM 1515 C CA . VAL A 1 193 ? -13.264 -7.363 7.064 1.00 87.94 193 VAL A CA 1
ATOM 1516 C C . VAL A 1 193 ? -13.469 -8.413 8.148 1.00 87.94 193 VAL A C 1
ATOM 1518 O O . VAL A 1 193 ? -14.558 -8.511 8.703 1.00 87.94 193 VAL A O 1
ATOM 1521 N N . PHE A 1 194 ? -12.426 -9.168 8.487 1.00 88.25 194 PHE A N 1
ATOM 1522 C CA . PHE A 1 194 ? -12.549 -10.340 9.355 1.00 88.25 194 PHE A CA 1
ATOM 1523 C C . PHE A 1 194 ? -12.468 -10.028 10.851 1.00 88.25 194 PHE A C 1
ATOM 1525 O O . PHE A 1 194 ? -12.967 -10.808 11.658 1.00 88.25 194 PHE A O 1
ATOM 1532 N N . LEU A 1 195 ? -11.823 -8.926 11.246 1.00 85.25 195 LEU A N 1
ATOM 1533 C CA . LEU A 1 195 ? -11.603 -8.586 12.660 1.00 85.25 195 LEU A CA 1
ATOM 1534 C C . LEU A 1 195 ? -12.463 -7.410 13.135 1.00 85.25 195 LEU A C 1
ATOM 1536 O O . LEU A 1 195 ? -12.380 -7.007 14.298 1.00 85.25 195 LEU A O 1
ATOM 1540 N N . THR A 1 196 ? -13.286 -6.867 12.245 1.00 81.12 196 THR A N 1
ATOM 1541 C CA . THR A 1 196 ? -14.182 -5.755 12.537 1.00 81.12 196 THR A CA 1
ATOM 1542 C C . THR A 1 196 ? -15.474 -6.289 13.148 1.00 81.12 196 THR A C 1
ATOM 1544 O O . THR A 1 196 ? -16.129 -7.129 12.530 1.00 81.12 196 THR A O 1
ATOM 1547 N N . PRO A 1 197 ? -15.864 -5.843 14.356 1.00 70.31 197 PRO A N 1
ATOM 1548 C CA . PRO A 1 197 ? -17.054 -6.365 15.012 1.00 70.31 197 PRO A CA 1
ATOM 1549 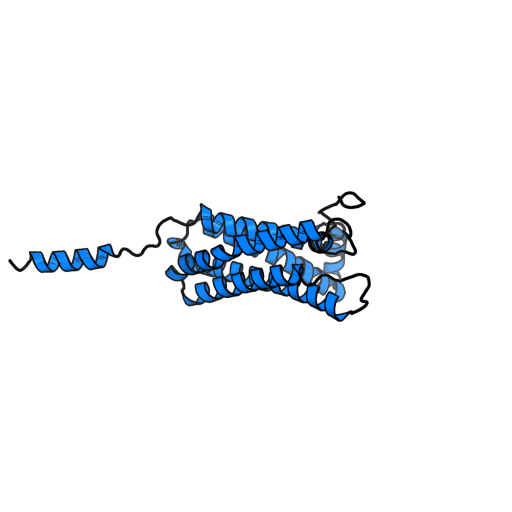C C . PRO A 1 197 ? -18.321 -6.081 14.173 1.00 70.31 197 PRO A C 1
ATOM 1551 O O . PRO A 1 197 ? -18.468 -4.965 13.669 1.00 70.31 197 PRO A O 1
ATOM 1554 N N . PRO A 1 198 ? -19.270 -7.038 14.060 1.00 64.25 198 PRO A N 1
ATOM 1555 C CA . PRO A 1 198 ? -20.467 -6.923 13.211 1.00 64.25 198 PRO A CA 1
ATOM 1556 C C . PRO A 1 198 ? -21.417 -5.763 13.542 1.00 64.25 198 PRO A C 1
ATOM 1558 O O . PRO A 1 198 ? -22.347 -5.494 12.785 1.00 64.25 198 PRO A O 1
ATOM 1561 N N . ARG A 1 199 ? -21.235 -5.090 14.683 1.00 56.59 199 ARG A N 1
ATOM 1562 C CA . ARG A 1 199 ? -22.112 -4.017 15.156 1.00 56.59 199 ARG A CA 1
ATOM 1563 C C . ARG A 1 199 ? -21.299 -2.894 15.789 1.00 56.59 199 ARG A C 1
ATOM 1565 O O . ARG A 1 199 ? -21.031 -2.903 16.981 1.00 56.59 199 ARG A O 1
ATOM 1572 N N . MET A 1 200 ? -20.991 -1.881 14.990 1.00 52.97 200 MET A N 1
ATOM 1573 C CA . MET A 1 200 ? -21.046 -0.499 15.475 1.00 52.97 200 MET A CA 1
ATOM 1574 C C . MET A 1 200 ? -22.306 0.192 14.933 1.00 52.97 200 MET A C 1
ATOM 1576 O O . MET A 1 200 ? -22.298 1.359 14.554 1.00 52.97 200 MET A O 1
ATOM 1580 N N . SER A 1 201 ? -23.413 -0.552 14.878 1.00 41.53 201 SER A N 1
ATOM 1581 C CA . SER A 1 201 ? -24.746 0.038 14.871 1.00 41.53 201 SER A CA 1
ATOM 1582 C C . SER A 1 201 ? -24.971 0.571 16.279 1.00 41.53 201 SER A C 1
ATOM 1584 O O . SER A 1 201 ? -25.096 -0.205 17.224 1.00 41.53 201 SER A O 1
ATOM 1586 N N . TYR A 1 202 ? -24.942 1.891 16.424 1.00 38.59 202 TYR A N 1
ATOM 1587 C CA . TYR A 1 202 ? -25.427 2.572 17.620 1.00 38.59 202 TYR A CA 1
ATOM 1588 C C . TYR A 1 202 ? -26.775 1.952 18.042 1.00 38.59 202 TYR A C 1
ATOM 1590 O O . TYR A 1 202 ? -27.582 1.656 17.153 1.00 38.59 202 TYR A O 1
ATOM 1598 N N . PRO A 1 203 ? -27.051 1.731 19.339 1.00 43.25 203 PRO A N 1
ATOM 1599 C CA . PRO A 1 203 ? -28.357 1.255 19.766 1.00 43.25 203 PRO A CA 1
ATOM 1600 C C . PRO A 1 203 ? -29.389 2.352 19.481 1.00 43.25 203 PRO A C 1
ATOM 1602 O O . PRO A 1 203 ? -29.611 3.245 20.294 1.00 43.25 203 PRO A O 1
ATOM 1605 N N . ALA A 1 204 ? -30.053 2.269 18.327 1.00 47.72 204 ALA A N 1
ATOM 1606 C CA . ALA A 1 204 ? -31.307 2.978 18.075 1.00 47.72 204 ALA A CA 1
ATOM 1607 C C . ALA A 1 204 ? -32.399 2.562 19.090 1.00 47.72 204 ALA A C 1
ATOM 1609 O O . ALA A 1 204 ? -33.385 3.268 19.281 1.00 47.72 204 ALA A O 1
ATOM 1610 N N . ASP A 1 205 ? -32.172 1.469 19.822 1.00 44.03 205 ASP A N 1
ATOM 1611 C CA . ASP A 1 205 ? -33.086 0.920 20.823 1.00 44.03 205 ASP A CA 1
ATOM 1612 C C . ASP A 1 205 ? -32.994 1.615 22.197 1.00 44.03 205 ASP A C 1
ATOM 1614 O O . ASP A 1 205 ? -33.880 1.450 23.037 1.00 44.03 205 ASP A O 1
ATOM 1618 N N . ALA A 1 206 ? -31.966 2.438 22.446 1.00 44.62 206 ALA A N 1
ATOM 1619 C CA . ALA A 1 206 ? -31.844 3.181 23.707 1.00 44.62 206 ALA A CA 1
ATOM 1620 C C . ALA A 1 206 ? -32.685 4.472 23.733 1.00 44.62 206 ALA A C 1
ATOM 1622 O O . ALA A 1 206 ? -33.049 4.949 24.803 1.00 44.62 206 ALA A O 1
ATOM 1623 N N . VAL A 1 207 ? -33.044 5.024 22.569 1.00 46.62 207 VAL A N 1
ATOM 1624 C CA . VAL A 1 207 ? -33.918 6.210 22.479 1.00 46.62 207 VAL A CA 1
ATOM 1625 C C . VAL A 1 207 ? -35.399 5.815 22.558 1.00 46.62 207 VAL A C 1
ATOM 1627 O O . VAL A 1 207 ? -36.211 6.544 23.132 1.00 46.62 207 VAL A O 1
ATOM 1630 N N . ASN A 1 208 ? -35.748 4.616 22.082 1.00 45.25 208 ASN A N 1
ATOM 1631 C CA . ASN A 1 208 ? -37.128 4.124 22.097 1.00 45.25 208 ASN A CA 1
ATOM 1632 C C . ASN A 1 208 ? -37.532 3.478 23.436 1.00 45.25 208 ASN A C 1
ATOM 1634 O O . ASN A 1 208 ? -38.696 3.568 23.827 1.00 45.25 208 ASN A O 1
ATOM 1638 N N . SER A 1 209 ? -36.590 2.894 24.188 1.00 43.59 209 SER A N 1
ATOM 1639 C CA . SER A 1 209 ? -36.878 2.333 25.520 1.00 43.59 209 SER A CA 1
ATOM 1640 C C . SER A 1 209 ? -37.101 3.411 26.587 1.00 43.59 209 SER A C 1
ATOM 1642 O O . SER A 1 209 ? -37.942 3.242 27.472 1.00 43.59 209 SER A O 1
ATOM 1644 N N . VAL A 1 210 ? -36.432 4.562 26.461 1.00 50.59 210 VAL A N 1
ATOM 1645 C CA . VAL A 1 210 ? -36.632 5.703 27.365 1.00 50.59 210 VAL A CA 1
ATOM 1646 C C . VAL A 1 210 ? -38.001 6.351 27.128 1.00 50.59 210 VAL A C 1
ATOM 1648 O O . VAL A 1 210 ? -38.711 6.615 28.095 1.00 50.59 210 VAL A O 1
ATOM 1651 N N . SER A 1 211 ? -38.452 6.505 25.875 1.00 48.12 211 SER A N 1
ATOM 1652 C CA . SER A 1 211 ? -39.801 7.037 25.590 1.00 48.12 211 SER A CA 1
ATOM 1653 C C . SER A 1 211 ? -40.933 6.123 26.077 1.00 48.12 211 SER A C 1
ATOM 1655 O O . SER A 1 211 ? -41.937 6.615 26.593 1.00 48.12 211 SER A O 1
ATOM 1657 N N . SER A 1 212 ? -40.772 4.797 25.998 1.00 49.19 212 SER A N 1
ATOM 1658 C CA . SER A 1 212 ? -41.794 3.855 26.482 1.00 49.19 212 SER A CA 1
ATOM 1659 C C . SER A 1 212 ? -41.935 3.865 28.011 1.00 49.19 212 SER A C 1
ATOM 1661 O O . SER A 1 212 ? -43.038 3.702 28.539 1.00 49.19 212 SER A O 1
ATOM 1663 N N . SER A 1 213 ? -40.845 4.100 28.751 1.00 47.22 213 SER A N 1
ATOM 1664 C CA . SER A 1 213 ? -40.897 4.131 30.219 1.00 47.22 213 SER A CA 1
ATOM 1665 C C . SER A 1 213 ? -41.568 5.394 30.777 1.00 47.22 213 SER A C 1
ATOM 1667 O O . SER A 1 213 ? -42.091 5.347 31.891 1.00 47.22 213 SER A O 1
ATOM 1669 N N . TYR A 1 214 ? -41.597 6.503 30.029 1.00 49.00 214 TYR A N 1
ATOM 1670 C CA . TYR A 1 214 ? -42.321 7.717 30.432 1.00 49.00 214 TYR A CA 1
ATOM 1671 C C . TYR A 1 214 ? -43.812 7.682 30.069 1.00 49.00 214 TYR A C 1
ATOM 1673 O O . TYR A 1 214 ? -44.613 8.305 30.764 1.00 49.00 214 TYR A O 1
ATOM 1681 N N . ALA A 1 215 ? -44.202 6.928 29.037 1.00 51.34 215 ALA A N 1
ATOM 1682 C CA . ALA A 1 215 ? -45.607 6.756 28.663 1.00 51.34 215 ALA A CA 1
ATOM 1683 C C . ALA A 1 215 ? -46.373 5.833 29.630 1.00 51.34 215 ALA A C 1
ATOM 1685 O O . ALA A 1 215 ? -47.551 6.048 29.889 1.00 51.34 215 ALA A O 1
ATOM 1686 N N . THR A 1 216 ? -45.694 4.851 30.231 1.00 51.25 216 THR A N 1
ATOM 1687 C CA . THR A 1 216 ? -46.334 3.858 31.119 1.00 51.25 216 THR A CA 1
ATOM 1688 C C . THR A 1 216 ? -46.493 4.347 32.569 1.00 51.25 216 THR A C 1
ATOM 1690 O O . THR A 1 216 ? -47.130 3.690 33.379 1.00 51.25 216 THR A O 1
ATOM 1693 N N . ARG A 1 217 ? -45.931 5.513 32.922 1.00 49.03 217 ARG A N 1
ATOM 1694 C CA . ARG A 1 217 ? -46.015 6.101 34.277 1.00 49.03 217 ARG A CA 1
ATOM 1695 C C . ARG A 1 217 ? -47.103 7.175 34.425 1.00 49.03 217 ARG A C 1
ATOM 1697 O O . ARG A 1 217 ? -47.142 7.847 35.453 1.00 49.03 217 ARG A O 1
ATOM 1704 N N . ARG A 1 218 ? -47.923 7.382 33.388 1.00 49.56 218 ARG A N 1
ATOM 1705 C CA . ARG A 1 218 ? -48.986 8.403 33.328 1.00 49.56 218 ARG A CA 1
ATOM 1706 C C . ARG A 1 218 ? -50.409 7.840 33.211 1.00 49.56 218 ARG A C 1
ATOM 1708 O O . ARG A 1 218 ? -51.318 8.634 32.992 1.00 49.56 218 ARG A O 1
ATOM 1715 N N . ASN A 1 219 ? -50.595 6.533 33.388 1.00 46.03 219 ASN A N 1
ATOM 1716 C CA . ASN A 1 219 ? -51.917 5.913 33.493 1.00 46.03 219 ASN A CA 1
ATOM 1717 C C . ASN A 1 219 ? -52.099 5.297 34.875 1.00 46.03 219 ASN A C 1
ATOM 1719 O O . ASN A 1 219 ? -51.156 4.601 35.314 1.00 46.03 219 ASN A O 1
#

Secondary structure (DSSP, 8-state):
--SS---TTT--HHHHH-TTTSTTTHHHHHHHHHHHHHHHHHHHHHHHHHHHTT-HHHHHHHHHHHHHHHHHHHHHHH----TT---HHHHHHHHHHHHHHHHHHHHHHHHHHHHHHHTTTTS-HHHHHHHHHHHHHHHHHHHHHHHHHHHHHTT-TTHHHHHHHHTTSGGG-HHHHHHHHHHHHHHHHHHHHHSS-S-----THHHHHHHHHHHTT--

pLDDT: mean 80.23, std 14.98, range [38.59, 96.81]

Mean predicted aligned error: 10.03 Å

Foldseek 3Di:
DFPDDDDLLFDALVLLLACVNVVPRNVVSLVVLLVVLVVCLVVLVLQCVQLCLQPNVLSPLLSVLLNLLSVLSNVLSVLYPDPVDPPPVSVVSSVVSNVSSLVSNLSSLVSSLVSCVSVVVQFQVVLNVLSCCLNVVLVVLLVVLVVLVVCVVVVPPVSVVVCVVCVPPSSNHPSVSNVSSVVSSVSNSVSSPPRRDPDPPDPPVVVVVVVVVVVVVPD

Radius of gyration: 22.68 Å; Cα contacts (8 Å, |Δi|>4): 236; chains: 1; bounding box: 84×30×64 Å

Nearest PDB structures (foldseek):
  6xyt-assembly1_C  TM=4.077E-01  e=2.183E+00  Dokdonia eikasta
  6rf9-assembly1_A  TM=4.420E-01  e=6.801E+00  Dokdonia eikasta
  6rfa-assembly1_A  TM=3.986E-01  e=4.040E+00  Dokdonia eikasta

Sequence (219 aa):
MFPQNYDWRYRVISNLLSPRDNPNHYWLAACGMVLTGLLMLPFAGHLHRYLGVIAPGVARISAGTFAAGIVTLICACFVVPQPTHEVLGIRRLHELLGRSAAGFLAIGMLCGCWCAWKGRSLCAPRLFWVWSSVTLLPLVGIFFSESLLLLTRLKLSWAIPIRSALRHSVFWHLGFWEWTGAVAVFVFLCAAVFLTPPRMSYPADAVNSVSSSYATRRN